Protein AF-A0A830CDR6-F1 (afdb_monomer_lite)

Sequence (240 aa):
MGVLRVSLGCFIFFFLMFLSTCNTRKLDEARNAWHSGWWAMKFVLLLISLVIPFFIPSDYIQLYGELARVGAGIFLIFQLISVIEFITWWNNYWMSDDRKKSSYSIGLFMLTVFYISSVCGIVVMYVFYASKTSCSLNIFFISCTGVLLIEMMVISLHSKVNRGLLSSGIMASYIVFLCWTSMRSEPGSEKCSPQTQETGHIGWAAIVGFVVALCAIVIATFSTGIDSQLLIYTAFSIVV

Radius of gyration: 22.47 Å; chains: 1; bounding box: 53×62×63 Å

Foldseek 3Di:
DLVLLQVQLVVVLVVVLCVLLPPDDPPPPVSVCVNPPPVVVSVVSSVVSSVVSVPDDPVVSVVSVVVVVVVVVVVVVLLLVLLLLLLLVVLCVQCPDPPPPPSVVVLVVLLVVLLVLLVVLLVVQCVAQVPDPVNVVSVVLSVVLVVVLVVLVCVQVVDPPVRCRSSSSVSNNVSSLVSVLVRVVPDLVDPRHRNDPDDDVVVVSVVVVVVVVVVSVVSSVVSVVVVVVVVVVVVVVVVD

Organism: NCBI:txid374723

pLDDT: mean 80.31, std 14.76, range [35.06, 96.81]

InterPro domains:
  IPR005016 Serine incorporator/TMS membrane protein [PF03348] (2-230)
  IPR005016 Serine incorporator/TMS membrane protein [PTHR10383] (1-230)

Secondary structure (DSSP, 8-state):
-HHHHHHHHHHHHHHHHHHHHTT--TT-HHHHHHHHT-HHHHHHHHHHHHHGGGSS-HHHHHHHHHHHHHHHHHHHHHHHHHHHHHHHHHHHHHT-GGGHHHHHHHHHHHHHHHHHHHHHHHHHHHHHHSSSTT-HHHHHHHHHHHHHHHHHHHHHHT-S-TT-HHHHHHHHHHHHHHHHHHHHTS-TTSTTSPP---SSHHHHHHHHHHHHHHHHHHHHHHHHHHHHHHHHHHHHHTT-

Structure (mmCIF, N/CA/C/O backbone):
data_AF-A0A830CDR6-F1
#
_entry.id   AF-A0A830CDR6-F1
#
loop_
_atom_site.group_PDB
_atom_site.id
_atom_site.type_symbol
_atom_site.label_atom_id
_atom_site.label_alt_id
_atom_site.label_comp_id
_atom_site.label_asym_id
_atom_site.label_entity_id
_atom_site.label_seq_id
_atom_site.pdbx_PDB_ins_code
_atom_site.Cartn_x
_atom_site.Cartn_y
_atom_site.Cartn_z
_atom_site.occupancy
_atom_site.B_iso_or_equiv
_atom_site.auth_seq_id
_atom_site.auth_comp_id
_atom_site.auth_asym_id
_atom_site.auth_atom_id
_atom_site.pdbx_PDB_model_num
ATOM 1 N N . MET A 1 1 ? 2.224 12.289 -16.251 1.00 78.75 1 MET A N 1
ATOM 2 C CA . MET A 1 1 ? 2.741 11.269 -17.197 1.00 78.75 1 MET A CA 1
ATOM 3 C C . MET A 1 1 ? 4.163 10.789 -16.894 1.00 78.75 1 MET A C 1
ATOM 5 O O . MET A 1 1 ? 4.380 9.589 -16.968 1.00 78.75 1 MET A O 1
ATOM 9 N N . GLY A 1 2 ? 5.121 11.654 -16.526 1.00 88.50 2 GLY A N 1
ATOM 10 C CA . GLY A 1 2 ? 6.498 11.215 -16.215 1.00 88.50 2 GLY A CA 1
ATOM 11 C C . GLY A 1 2 ? 6.590 10.155 -15.104 1.00 88.50 2 GLY A C 1
ATOM 12 O O . GLY A 1 2 ? 7.243 9.135 -15.288 1.00 88.50 2 GLY A O 1
ATOM 13 N N . VAL A 1 3 ? 5.846 10.334 -14.005 1.00 91.38 3 VAL A N 1
ATOM 14 C CA . VAL A 1 3 ? 5.807 9.380 -12.877 1.00 91.38 3 VAL A CA 1
ATOM 15 C C . VAL A 1 3 ? 5.336 7.983 -13.305 1.00 91.38 3 VAL A C 1
ATOM 17 O O . VAL A 1 3 ? 5.918 6.991 -12.884 1.00 91.38 3 VAL A O 1
ATOM 20 N N . LEU A 1 4 ? 4.335 7.893 -14.191 1.00 92.69 4 LEU A N 1
ATOM 21 C CA . LEU A 1 4 ? 3.840 6.610 -14.709 1.00 92.69 4 LEU A CA 1
ATOM 22 C C . LEU A 1 4 ? 4.890 5.895 -15.565 1.00 92.69 4 LEU A C 1
ATOM 24 O O . LEU A 1 4 ? 5.028 4.682 -15.459 1.00 92.69 4 LEU A O 1
ATOM 28 N N . ARG A 1 5 ? 5.665 6.635 -16.370 1.00 94.69 5 ARG A N 1
ATOM 29 C CA . ARG A 1 5 ? 6.758 6.063 -17.175 1.00 94.69 5 ARG A CA 1
ATOM 30 C C . ARG A 1 5 ? 7.870 5.506 -16.286 1.00 94.69 5 ARG A C 1
ATOM 32 O O . ARG A 1 5 ? 8.292 4.374 -16.486 1.00 94.69 5 ARG A O 1
ATOM 39 N N . VAL A 1 6 ? 8.287 6.261 -15.269 1.00 95.94 6 VAL A N 1
ATOM 40 C CA . VAL A 1 6 ? 9.286 5.798 -14.287 1.00 95.94 6 VAL A CA 1
ATOM 41 C C . VAL A 1 6 ? 8.770 4.572 -13.524 1.00 95.94 6 VAL A C 1
ATOM 43 O O . VAL A 1 6 ? 9.484 3.581 -13.401 1.00 95.94 6 VAL A O 1
ATOM 46 N N . SER A 1 7 ? 7.508 4.599 -13.081 1.00 94.94 7 SER A N 1
ATOM 47 C CA . SER A 1 7 ? 6.855 3.465 -12.415 1.00 94.94 7 SER A CA 1
ATOM 48 C C . SER A 1 7 ? 6.812 2.214 -13.300 1.00 94.94 7 SER A C 1
ATOM 50 O O . SER A 1 7 ? 7.160 1.137 -12.822 1.00 94.94 7 SER A O 1
ATOM 52 N N . LEU A 1 8 ? 6.463 2.352 -14.585 1.00 95.50 8 LEU A N 1
ATOM 53 C CA . LEU A 1 8 ? 6.483 1.248 -15.547 1.00 95.50 8 LEU A CA 1
ATOM 54 C C . LEU A 1 8 ? 7.893 0.663 -15.697 1.00 95.50 8 LEU A C 1
ATOM 56 O O . LEU A 1 8 ? 8.049 -0.552 -15.762 1.00 95.50 8 LEU A O 1
ATOM 60 N N . GLY A 1 9 ? 8.926 1.506 -15.702 1.00 96.19 9 GLY A N 1
ATOM 61 C CA . GLY A 1 9 ? 10.312 1.047 -15.766 1.00 96.19 9 GLY A CA 1
ATOM 62 C C . GLY A 1 9 ? 10.727 0.235 -14.541 1.00 96.19 9 GLY A C 1
ATOM 63 O O . GLY A 1 9 ? 11.326 -0.832 -14.679 1.00 96.19 9 GLY A O 1
ATOM 64 N N . CYS A 1 10 ? 10.331 0.681 -13.344 1.00 95.19 10 CYS A N 1
ATOM 65 C CA . CYS A 1 10 ? 10.502 -0.101 -12.119 1.00 95.19 10 CYS A CA 1
ATOM 66 C C . CYS A 1 10 ? 9.742 -1.434 -12.190 1.00 95.19 10 CYS A C 1
ATOM 68 O O . CYS A 1 10 ? 10.298 -2.470 -11.834 1.00 95.19 10 CYS A O 1
ATOM 70 N N . PHE A 1 11 ? 8.495 -1.427 -12.674 1.00 94.69 11 PHE A N 1
ATOM 71 C CA . PHE A 1 11 ? 7.699 -2.643 -12.841 1.00 94.69 11 PHE A CA 1
ATOM 72 C C . PHE A 1 11 ? 8.380 -3.645 -13.781 1.00 94.69 11 PHE A C 1
ATOM 74 O O . PHE A 1 11 ? 8.520 -4.809 -13.416 1.00 94.69 11 PHE A O 1
ATOM 81 N N . ILE A 1 12 ? 8.875 -3.196 -14.941 1.00 95.38 12 ILE A N 1
ATOM 82 C CA . ILE A 1 12 ? 9.624 -4.037 -15.891 1.00 95.38 12 ILE A CA 1
ATOM 83 C C . ILE A 1 12 ? 10.850 -4.653 -15.209 1.00 95.38 12 ILE A C 1
ATOM 85 O O . ILE A 1 12 ? 11.054 -5.862 -15.298 1.00 95.38 12 ILE A O 1
ATOM 89 N N . PHE A 1 13 ? 11.636 -3.850 -14.487 1.00 96.19 13 PHE A N 1
ATOM 90 C CA . PHE A 1 13 ? 12.810 -4.338 -13.764 1.00 96.19 13 PHE A CA 1
ATOM 91 C C . PHE A 1 13 ? 12.452 -5.434 -12.747 1.00 96.19 13 PHE A C 1
ATOM 93 O O . PHE A 1 13 ? 13.037 -6.520 -12.776 1.00 96.19 13 PHE A O 1
ATOM 100 N N . PHE A 1 14 ? 11.476 -5.181 -11.869 1.00 93.00 14 PHE A N 1
ATOM 101 C CA . PHE A 1 14 ? 11.066 -6.155 -10.855 1.00 93.00 14 PHE A CA 1
ATOM 102 C C . PHE A 1 14 ? 10.425 -7.400 -11.470 1.00 93.00 14 PHE A C 1
ATOM 104 O O . PHE A 1 14 ? 10.651 -8.503 -10.976 1.00 93.00 14 PHE A O 1
ATOM 111 N N . PHE A 1 15 ? 9.688 -7.255 -12.570 1.00 93.00 15 PHE A N 1
ATOM 112 C CA . PHE A 1 15 ? 9.105 -8.378 -13.294 1.00 93.00 15 PHE A CA 1
ATOM 113 C C . PHE A 1 15 ? 10.178 -9.264 -13.942 1.00 93.00 15 PHE A C 1
ATOM 115 O O . PHE A 1 15 ? 10.122 -10.486 -13.819 1.00 93.00 15 PHE A O 1
ATOM 122 N N . LEU A 1 16 ? 11.207 -8.674 -14.560 1.00 93.06 16 LEU A N 1
ATOM 123 C CA . LEU A 1 16 ? 12.353 -9.421 -15.091 1.00 93.06 16 LEU A CA 1
ATOM 124 C C . LEU A 1 16 ? 13.132 -10.129 -13.975 1.00 93.06 16 LEU A C 1
ATOM 126 O O . LEU A 1 16 ? 13.486 -11.302 -14.113 1.00 93.06 16 LEU A O 1
ATOM 130 N N . MET A 1 17 ? 13.349 -9.451 -12.844 1.00 90.94 17 MET A N 1
ATOM 131 C CA . MET A 1 17 ? 13.958 -10.058 -11.657 1.00 90.94 17 MET A CA 1
ATOM 132 C C . MET A 1 17 ? 13.129 -11.236 -11.134 1.00 90.94 17 MET A C 1
ATOM 134 O O . MET A 1 17 ? 13.687 -12.307 -10.875 1.00 90.94 17 MET A O 1
ATOM 138 N N . PHE A 1 18 ? 11.807 -11.082 -11.058 1.00 89.31 18 PHE A N 1
ATOM 139 C CA . PHE A 1 18 ? 10.886 -12.148 -10.683 1.00 89.31 18 PHE A CA 1
ATOM 140 C C . PHE A 1 18 ? 10.986 -13.338 -11.642 1.00 89.31 18 PHE A C 1
ATOM 142 O O . PHE A 1 18 ? 11.255 -14.444 -11.184 1.00 89.31 18 PHE A O 1
ATOM 149 N N . LEU A 1 19 ? 10.881 -13.132 -12.960 1.00 89.38 19 LEU A N 1
ATOM 150 C CA . LEU A 1 19 ? 10.990 -14.210 -13.954 1.00 89.38 19 LEU A CA 1
ATOM 151 C C . LEU A 1 19 ? 12.346 -14.928 -13.908 1.00 89.38 19 LEU A C 1
ATOM 153 O O . LEU A 1 19 ? 12.398 -16.156 -13.969 1.00 89.38 19 LEU A O 1
ATOM 157 N N . SER A 1 20 ? 13.443 -14.183 -13.748 1.00 85.38 20 SER A N 1
ATOM 158 C CA . SER A 1 20 ? 14.790 -14.769 -13.659 1.00 85.38 20 SER A CA 1
ATOM 159 C C . SER A 1 20 ? 14.963 -15.684 -12.438 1.00 85.38 20 SER A C 1
ATOM 161 O O . SER A 1 20 ? 15.683 -16.685 -12.513 1.00 85.38 20 SER A O 1
ATOM 163 N N . THR A 1 21 ? 14.233 -15.388 -11.358 1.00 81.44 21 THR A N 1
ATOM 164 C CA . THR A 1 21 ? 14.257 -16.113 -10.076 1.00 81.44 21 THR A CA 1
ATOM 165 C C . THR A 1 21 ? 13.068 -17.076 -9.930 1.00 81.44 21 THR A C 1
ATOM 167 O O . THR A 1 21 ? 12.993 -17.850 -8.982 1.00 81.44 21 THR A O 1
ATOM 170 N N . CYS A 1 22 ? 12.119 -17.097 -10.869 1.00 78.38 22 CYS A N 1
ATOM 171 C CA . CYS A 1 22 ? 10.998 -18.029 -10.812 1.00 78.38 22 CYS A CA 1
ATOM 172 C C . CYS A 1 22 ? 11.493 -19.474 -10.924 1.00 78.38 22 CYS A C 1
ATOM 174 O O . CYS A 1 22 ? 12.309 -19.807 -11.791 1.00 78.38 22 CYS A O 1
ATOM 176 N N . ASN A 1 23 ? 10.939 -20.345 -10.077 1.00 69.06 23 ASN A N 1
ATOM 177 C CA . ASN A 1 23 ? 11.247 -21.775 -10.035 1.00 69.06 23 ASN A CA 1
ATOM 178 C C . ASN A 1 23 ? 12.693 -22.109 -9.599 1.00 69.06 23 ASN A C 1
ATOM 180 O O . ASN A 1 23 ? 13.232 -23.154 -9.963 1.00 69.06 23 ASN A O 1
ATOM 184 N N . THR A 1 24 ? 13.350 -21.236 -8.827 1.00 63.16 24 THR A N 1
ATOM 185 C CA . THR A 1 24 ? 14.622 -21.584 -8.175 1.00 63.16 24 THR A CA 1
ATOM 186 C C . THR A 1 24 ? 14.418 -22.529 -7.001 1.00 63.16 24 THR A C 1
ATOM 188 O O . THR A 1 24 ? 13.616 -22.274 -6.104 1.00 63.16 24 THR A O 1
ATOM 191 N N . ARG A 1 25 ? 15.225 -23.590 -6.960 1.00 61.09 25 ARG A N 1
ATOM 192 C CA . ARG A 1 25 ? 15.420 -24.428 -5.769 1.00 61.09 25 ARG A CA 1
ATOM 193 C C . ARG A 1 25 ? 16.611 -23.878 -4.979 1.00 61.09 25 ARG A C 1
ATOM 195 O O . ARG A 1 25 ? 17.522 -23.317 -5.576 1.00 61.09 25 ARG A O 1
ATOM 202 N N . LYS A 1 26 ? 16.659 -24.104 -3.658 1.00 56.56 26 LYS A N 1
ATOM 203 C CA . LYS A 1 26 ? 17.775 -23.679 -2.773 1.00 56.56 26 LYS A CA 1
ATOM 204 C C . LYS A 1 26 ? 19.182 -24.137 -3.227 1.00 56.56 26 LYS A C 1
ATOM 206 O O . LYS A 1 26 ? 20.159 -23.633 -2.696 1.00 56.56 26 LYS A O 1
ATOM 211 N N . LEU A 1 27 ? 19.279 -25.071 -4.178 1.00 58.12 27 LEU A N 1
ATOM 212 C CA . LEU A 1 27 ? 20.524 -25.650 -4.702 1.00 58.12 27 LEU A CA 1
ATOM 213 C C . LEU A 1 27 ? 20.966 -25.071 -6.063 1.00 58.12 27 LEU A C 1
ATOM 215 O O . LEU A 1 27 ? 21.960 -25.525 -6.616 1.00 58.12 27 LEU A O 1
ATOM 219 N N . ASP A 1 28 ? 20.233 -24.113 -6.638 1.00 69.25 28 ASP A N 1
ATOM 220 C CA . ASP A 1 28 ? 20.598 -23.504 -7.925 1.00 69.25 28 ASP A CA 1
ATOM 221 C C . ASP A 1 28 ? 21.620 -22.372 -7.713 1.00 69.25 28 ASP A C 1
ATOM 223 O O . ASP A 1 28 ? 21.265 -21.208 -7.499 1.00 69.25 28 ASP A O 1
ATOM 227 N N . GLU A 1 29 ? 22.906 -22.734 -7.716 1.00 72.31 29 GLU A N 1
ATOM 228 C CA . GLU A 1 29 ? 24.019 -21.819 -7.426 1.00 72.31 29 GLU A CA 1
ATOM 229 C C . GLU A 1 29 ? 24.072 -20.621 -8.385 1.00 72.31 29 GLU A C 1
ATOM 231 O O . GLU A 1 29 ? 24.334 -19.498 -7.952 1.00 72.31 29 GLU A O 1
ATOM 236 N N . ALA A 1 30 ? 23.758 -20.822 -9.670 1.00 76.19 30 ALA A N 1
ATOM 237 C CA . ALA A 1 30 ? 23.827 -19.770 -10.683 1.00 76.19 30 ALA A CA 1
ATOM 238 C C . ALA A 1 30 ? 22.739 -18.705 -10.481 1.00 76.19 30 ALA A C 1
ATOM 240 O O . ALA A 1 30 ? 23.017 -17.501 -10.511 1.00 76.19 30 ALA A O 1
ATOM 241 N N . ARG A 1 31 ? 21.494 -19.124 -10.231 1.00 78.31 31 ARG A N 1
ATOM 242 C CA . ARG A 1 31 ? 20.376 -18.187 -10.028 1.00 78.31 31 ARG A CA 1
ATOM 243 C C . ARG A 1 31 ? 20.423 -17.534 -8.648 1.00 78.31 31 ARG A C 1
ATOM 245 O O . ARG A 1 31 ? 20.063 -16.363 -8.525 1.00 78.31 31 ARG A O 1
ATOM 252 N N . ASN A 1 32 ? 20.948 -18.224 -7.634 1.00 79.88 32 ASN A N 1
ATOM 253 C CA . ASN A 1 32 ? 21.241 -17.615 -6.335 1.00 79.88 32 ASN A CA 1
ATOM 254 C C . ASN A 1 32 ? 22.363 -16.562 -6.439 1.00 79.88 32 ASN A C 1
ATOM 256 O O . ASN A 1 32 ? 22.230 -15.461 -5.899 1.00 79.88 32 ASN A O 1
ATOM 260 N N . ALA A 1 33 ? 23.429 -16.841 -7.201 1.00 82.12 33 ALA A N 1
ATOM 261 C CA . ALA A 1 33 ? 24.492 -15.872 -7.480 1.00 82.12 33 ALA A CA 1
ATOM 262 C C . ALA A 1 33 ? 23.971 -14.643 -8.248 1.00 82.12 33 ALA A C 1
ATOM 264 O O . ALA A 1 33 ? 24.334 -13.509 -7.918 1.00 82.12 33 ALA A O 1
ATOM 265 N N . TRP A 1 34 ? 23.060 -14.839 -9.208 1.00 85.56 34 TRP A N 1
ATOM 266 C CA . TRP A 1 34 ? 22.340 -13.745 -9.864 1.00 85.56 34 TRP A CA 1
ATOM 267 C C . TRP A 1 34 ? 21.502 -12.937 -8.862 1.00 85.56 34 TRP A C 1
ATOM 269 O O . TRP A 1 34 ? 21.670 -11.720 -8.759 1.00 85.56 34 TRP A O 1
ATOM 279 N N . HIS A 1 35 ? 20.646 -13.587 -8.064 1.00 85.06 35 HIS A N 1
ATOM 280 C CA . HIS A 1 35 ? 19.742 -12.916 -7.124 1.00 85.06 35 HIS A CA 1
ATOM 281 C C . HIS A 1 35 ? 20.475 -12.178 -5.990 1.00 85.06 35 HIS A C 1
ATOM 283 O O . HIS A 1 35 ? 20.061 -11.080 -5.619 1.00 85.06 35 HIS A O 1
ATOM 289 N N . SER A 1 36 ? 21.589 -12.704 -5.480 1.00 83.88 36 SER A N 1
ATOM 290 C CA . SER A 1 36 ? 22.315 -12.111 -4.345 1.00 83.88 36 SER A CA 1
ATOM 291 C C . SER A 1 36 ? 23.502 -11.227 -4.758 1.00 83.88 36 SER A C 1
ATOM 293 O O . SER A 1 36 ? 23.714 -10.167 -4.172 1.00 83.88 36 SER A O 1
ATOM 295 N N . GLY A 1 37 ? 24.259 -11.617 -5.789 1.00 83.31 37 GLY A N 1
ATOM 296 C CA . GLY A 1 37 ? 25.608 -11.085 -6.017 1.00 83.31 37 GLY A CA 1
ATOM 297 C C . GLY A 1 37 ? 25.756 -10.053 -7.137 1.00 83.31 37 GLY A C 1
ATOM 298 O O . GLY A 1 37 ? 26.468 -9.069 -6.963 1.00 83.31 37 GLY A O 1
ATOM 299 N N . TRP A 1 38 ? 25.121 -10.246 -8.298 1.00 88.25 38 TRP A N 1
ATOM 300 C CA . TRP A 1 38 ? 25.441 -9.482 -9.523 1.00 88.25 38 TRP A CA 1
ATOM 301 C C . TRP A 1 38 ? 24.832 -8.061 -9.564 1.00 88.25 38 TRP A C 1
ATOM 303 O O . TRP A 1 38 ? 24.054 -7.712 -10.453 1.00 88.25 38 TRP A O 1
ATOM 313 N N . TRP A 1 39 ? 25.192 -7.210 -8.601 1.00 90.75 39 TRP A N 1
ATOM 314 C CA . TRP A 1 39 ? 24.637 -5.861 -8.419 1.00 90.75 39 TRP A CA 1
ATOM 315 C C . TRP A 1 39 ? 24.909 -4.901 -9.581 1.00 90.75 39 TRP A C 1
ATOM 317 O O . TRP A 1 39 ? 24.001 -4.178 -9.985 1.00 90.75 39 TRP A O 1
ATOM 327 N N . ALA A 1 40 ? 26.113 -4.919 -10.164 1.00 92.75 40 ALA A N 1
ATOM 328 C CA . ALA A 1 40 ? 26.452 -4.043 -11.290 1.00 92.75 40 ALA A CA 1
ATOM 329 C C . ALA A 1 40 ? 25.548 -4.304 -12.511 1.00 92.75 40 ALA A C 1
ATOM 331 O O . ALA A 1 40 ? 24.986 -3.372 -13.083 1.00 92.75 40 ALA A O 1
ATOM 332 N N . MET A 1 41 ? 25.329 -5.579 -12.852 1.00 90.81 41 MET A N 1
ATOM 333 C CA . MET A 1 41 ? 24.443 -5.971 -13.955 1.00 90.81 41 MET A CA 1
ATOM 334 C C . MET A 1 41 ? 22.986 -5.588 -13.676 1.00 90.81 41 MET A C 1
ATOM 336 O O . MET A 1 41 ? 22.293 -5.122 -14.578 1.00 90.81 41 MET A O 1
ATOM 340 N N . LYS A 1 42 ? 22.524 -5.706 -12.424 1.00 92.75 42 LYS A N 1
ATOM 341 C CA . LYS A 1 42 ? 21.182 -5.248 -12.028 1.00 92.75 42 LYS A CA 1
ATOM 342 C C . LYS A 1 42 ? 21.021 -3.740 -12.140 1.00 92.75 42 LYS A C 1
ATOM 344 O O . LYS A 1 42 ? 19.962 -3.289 -12.557 1.00 92.75 42 LYS A O 1
ATOM 349 N N . PHE A 1 43 ? 22.046 -2.963 -11.794 1.00 94.06 43 PHE A N 1
ATOM 350 C CA . PHE A 1 43 ? 21.996 -1.509 -11.927 1.00 94.06 43 PHE A CA 1
ATOM 351 C C . PHE A 1 43 ? 21.888 -1.085 -13.397 1.00 94.06 43 PHE A C 1
ATOM 353 O O . PHE A 1 43 ? 21.059 -0.245 -13.739 1.00 94.06 43 PHE A O 1
ATOM 360 N N . VAL A 1 44 ? 22.656 -1.728 -14.282 1.00 95.62 44 VAL A N 1
ATOM 361 C CA . VAL A 1 44 ? 22.536 -1.525 -15.735 1.00 95.62 44 VAL A CA 1
ATOM 362 C C . VAL A 1 44 ? 21.140 -1.923 -16.227 1.00 95.62 44 VAL A C 1
ATOM 364 O O . VAL A 1 44 ? 20.497 -1.144 -16.929 1.00 95.62 44 VAL A O 1
ATOM 367 N N . LEU A 1 45 ? 20.631 -3.088 -15.810 1.00 94.75 45 LEU A N 1
ATOM 368 C CA . LEU A 1 45 ? 19.280 -3.547 -16.151 1.00 94.75 45 LEU A CA 1
ATOM 369 C C . LEU A 1 45 ? 18.198 -2.566 -15.674 1.00 94.75 45 LEU A C 1
ATOM 371 O O . LEU A 1 45 ? 17.243 -2.306 -16.407 1.00 94.75 45 LEU A O 1
ATOM 375 N N . LEU A 1 46 ? 18.351 -2.002 -14.474 1.00 95.62 46 LEU A N 1
ATOM 376 C CA . LEU A 1 46 ? 17.452 -0.994 -13.921 1.00 95.62 46 LEU A CA 1
ATOM 377 C C . LEU A 1 46 ? 17.466 0.281 -14.768 1.00 95.62 46 LEU A C 1
ATOM 379 O O . LEU A 1 46 ? 16.400 0.747 -15.161 1.00 95.62 46 LEU A O 1
ATOM 383 N N . LEU A 1 47 ? 18.644 0.823 -15.097 1.00 96.81 47 LEU A N 1
ATOM 384 C CA . LEU A 1 47 ? 18.744 2.025 -15.933 1.00 96.81 47 LEU A CA 1
ATOM 385 C C . LEU A 1 47 ? 18.107 1.820 -17.310 1.00 96.81 47 LEU A C 1
ATOM 387 O O . LEU A 1 47 ? 17.332 2.664 -17.756 1.00 96.81 47 LEU A O 1
ATOM 391 N N . ILE A 1 48 ? 18.375 0.681 -17.954 1.00 96.31 48 ILE A N 1
ATOM 392 C CA . ILE A 1 48 ? 17.751 0.329 -19.236 1.00 96.31 48 ILE A CA 1
ATOM 393 C C . ILE A 1 48 ? 16.226 0.266 -19.082 1.00 96.31 48 ILE A C 1
ATOM 395 O O . ILE A 1 48 ? 15.497 0.879 -19.864 1.00 96.31 48 ILE A O 1
ATOM 399 N N . SER A 1 49 ? 15.739 -0.411 -18.039 1.00 96.06 49 SER A N 1
ATOM 400 C CA . SER A 1 49 ? 14.303 -0.544 -17.768 1.00 96.06 49 SER A CA 1
ATOM 401 C C . SER A 1 49 ? 13.632 0.801 -17.484 1.00 96.06 49 SER A C 1
ATOM 403 O O . SER A 1 49 ? 12.482 0.982 -17.860 1.00 96.06 49 SER A O 1
ATOM 405 N N . LEU A 1 50 ? 14.331 1.769 -16.880 1.00 96.19 50 LEU A N 1
ATOM 406 C CA . LEU A 1 50 ? 13.819 3.127 -16.656 1.00 96.19 50 LEU A CA 1
ATOM 407 C C . LEU A 1 50 ? 13.749 3.967 -17.937 1.00 96.19 50 LEU A C 1
ATOM 409 O O . LEU A 1 50 ? 12.877 4.828 -18.054 1.00 96.19 50 LEU A O 1
ATOM 413 N N . VAL A 1 51 ? 14.642 3.721 -18.895 1.00 96.44 51 VAL A N 1
ATOM 414 C CA . VAL A 1 51 ? 14.718 4.467 -20.159 1.00 96.44 51 VAL A CA 1
ATOM 415 C C . VAL A 1 51 ? 13.683 3.970 -21.179 1.00 96.44 51 VAL A C 1
ATOM 417 O O . VAL A 1 51 ? 13.054 4.785 -21.854 1.00 96.44 51 VAL A O 1
ATOM 420 N N . ILE A 1 52 ? 13.440 2.656 -21.261 1.00 94.94 52 ILE A N 1
ATOM 421 C CA . ILE A 1 52 ? 12.502 2.039 -22.223 1.00 94.94 52 ILE A CA 1
ATOM 422 C C . ILE A 1 52 ? 11.101 2.702 -22.231 1.00 94.94 52 ILE A C 1
ATOM 424 O O . ILE A 1 52 ? 10.624 3.061 -23.313 1.00 94.94 52 ILE A O 1
ATOM 428 N N . PRO A 1 53 ? 10.440 2.948 -21.080 1.00 94.88 53 PRO A N 1
ATOM 429 C CA . PRO A 1 53 ? 9.125 3.583 -21.018 1.00 94.88 53 PRO A CA 1
ATOM 430 C C . PRO A 1 53 ? 9.027 4.970 -21.650 1.00 94.88 53 PRO A C 1
ATOM 432 O O . PRO A 1 53 ? 7.913 5.421 -21.916 1.00 94.88 53 PRO A O 1
ATOM 435 N N . PHE A 1 54 ? 10.136 5.678 -21.885 1.00 94.00 54 PHE A N 1
ATOM 436 C CA . PHE A 1 54 ? 10.115 6.991 -22.542 1.00 94.00 54 PHE A CA 1
ATOM 437 C C . PHE A 1 54 ? 9.888 6.904 -24.054 1.00 94.00 54 PHE A C 1
ATOM 439 O O . PHE A 1 54 ? 9.355 7.849 -24.630 1.00 94.00 54 PHE A O 1
ATOM 446 N N . PHE A 1 55 ? 10.182 5.760 -24.673 1.00 93.81 55 PHE A N 1
ATOM 447 C CA . PHE A 1 55 ? 9.932 5.520 -26.098 1.00 93.81 55 PHE A CA 1
ATOM 448 C C . PHE A 1 55 ? 8.513 5.008 -26.391 1.00 93.81 55 PHE A C 1
ATOM 450 O O . PHE A 1 55 ? 8.097 4.958 -27.545 1.00 93.81 55 PHE A O 1
ATOM 457 N N . ILE A 1 56 ? 7.751 4.640 -25.356 1.00 93.00 56 ILE A N 1
ATOM 458 C CA . ILE A 1 56 ? 6.389 4.110 -25.494 1.00 93.00 56 ILE A CA 1
ATOM 459 C C . ILE A 1 56 ? 5.381 5.265 -25.712 1.00 93.00 56 ILE A C 1
ATOM 461 O O . ILE A 1 56 ? 5.453 6.277 -24.998 1.00 93.00 56 ILE A O 1
ATOM 465 N N . PRO A 1 57 ? 4.422 5.148 -26.656 1.00 93.94 57 PRO A N 1
ATOM 466 C CA . PRO A 1 57 ? 3.361 6.141 -26.855 1.00 93.94 57 PRO A CA 1
ATOM 467 C C . PRO A 1 57 ? 2.489 6.357 -25.608 1.00 93.94 57 PRO A C 1
ATOM 469 O O . PRO A 1 57 ? 2.338 5.463 -24.775 1.00 93.94 57 PRO A O 1
ATOM 472 N N . SER A 1 58 ? 1.892 7.545 -25.474 1.00 92.00 58 SER A N 1
ATOM 473 C CA . SER A 1 58 ? 1.098 7.934 -24.295 1.00 92.00 58 SER A CA 1
ATOM 474 C C . SER A 1 58 ? -0.084 7.011 -24.006 1.00 92.00 58 SER A C 1
ATOM 476 O O . SER A 1 58 ? -0.373 6.765 -22.8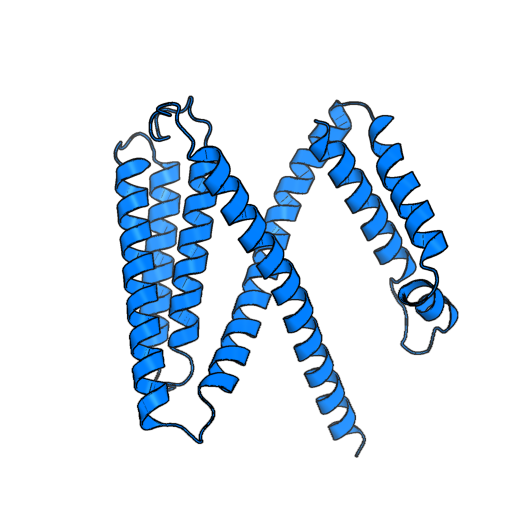36 1.00 92.00 58 SER A O 1
ATOM 478 N N . ASP A 1 59 ? -0.718 6.468 -25.042 1.00 92.44 59 ASP A N 1
ATOM 479 C CA . ASP A 1 59 ? -1.941 5.669 -24.909 1.00 92.44 59 ASP A CA 1
ATOM 480 C C . ASP A 1 59 ? -1.681 4.370 -24.128 1.00 92.44 59 ASP A C 1
ATOM 482 O O . ASP A 1 59 ? -2.427 4.011 -23.217 1.00 92.44 59 ASP A O 1
ATOM 486 N N . TYR A 1 60 ? -0.544 3.714 -24.387 1.00 92.94 60 TYR A N 1
ATOM 487 C CA . TYR A 1 60 ? -0.121 2.520 -23.647 1.00 92.94 60 TYR A CA 1
ATOM 488 C C . TYR A 1 60 ? 0.273 2.834 -22.198 1.00 92.94 60 TYR A C 1
ATOM 490 O O . TYR A 1 60 ? 0.046 2.020 -21.303 1.00 92.94 60 TYR A O 1
ATOM 498 N N . ILE A 1 61 ? 0.842 4.017 -21.939 1.00 94.25 61 ILE A N 1
ATOM 499 C CA . ILE A 1 61 ? 1.169 4.454 -20.573 1.00 94.25 61 ILE A CA 1
ATOM 500 C C . ILE A 1 61 ? -0.107 4.701 -19.761 1.00 94.25 61 ILE A C 1
ATOM 502 O O . ILE A 1 61 ? -0.136 4.418 -18.563 1.00 94.25 61 ILE A O 1
ATOM 506 N N . GLN A 1 62 ? -1.169 5.193 -20.399 1.00 93.00 62 GLN A N 1
ATOM 507 C CA . GLN A 1 62 ? -2.464 5.361 -19.748 1.00 93.00 62 GLN A CA 1
ATOM 508 C C . GLN A 1 62 ? -3.116 4.010 -19.437 1.00 93.00 62 GLN A C 1
ATOM 510 O O . GLN A 1 62 ? -3.581 3.817 -18.315 1.00 93.00 62 GLN A O 1
ATOM 515 N N . LEU A 1 63 ? -3.059 3.051 -20.369 1.00 94.19 63 LEU A N 1
ATOM 516 C CA . LEU A 1 63 ? -3.502 1.675 -20.116 1.00 94.19 63 LEU A CA 1
ATOM 517 C C . LEU A 1 63 ? -2.747 1.045 -18.933 1.00 94.19 63 LEU A C 1
ATOM 519 O O . LEU A 1 63 ? -3.364 0.447 -18.052 1.00 94.19 63 LEU A O 1
ATOM 523 N N . TYR A 1 64 ? -1.424 1.226 -18.869 1.00 94.38 64 TYR A N 1
ATOM 524 C CA . TYR A 1 64 ? -0.634 0.816 -17.706 1.00 94.38 64 TYR A CA 1
ATOM 525 C C . TYR A 1 64 ? -1.108 1.498 -16.418 1.00 94.38 64 TYR A C 1
ATOM 527 O O . TYR A 1 64 ? -1.187 0.839 -15.388 1.00 94.38 64 TYR A O 1
ATOM 535 N N . GLY A 1 65 ? -1.455 2.786 -16.457 1.00 92.94 65 GLY A N 1
ATOM 536 C CA . GLY A 1 65 ? -1.996 3.504 -15.299 1.00 92.94 65 GLY A CA 1
ATOM 537 C C . GLY A 1 65 ? -3.280 2.876 -14.743 1.00 92.94 65 GLY A C 1
ATOM 538 O O . GLY A 1 65 ? -3.429 2.763 -13.526 1.00 92.94 65 GLY A O 1
ATOM 539 N N . GLU A 1 66 ? -4.172 2.408 -15.616 1.00 93.25 66 GLU A N 1
ATOM 540 C CA . GLU A 1 66 ? -5.383 1.680 -15.212 1.00 93.25 66 GLU A CA 1
ATOM 541 C C . GLU A 1 66 ? -5.046 0.314 -14.590 1.00 93.25 66 GLU A C 1
ATOM 543 O O . GLU A 1 66 ? -5.556 -0.026 -13.521 1.00 93.25 66 GLU A O 1
ATOM 548 N N . LEU A 1 67 ? -4.117 -0.441 -15.189 1.00 93.56 67 LEU A N 1
ATOM 549 C CA . LEU A 1 67 ? -3.635 -1.710 -14.622 1.00 93.56 67 LEU A CA 1
ATOM 550 C C . LEU A 1 67 ? -2.933 -1.513 -13.270 1.00 93.56 67 LEU A C 1
ATOM 552 O O . LEU A 1 67 ? -3.152 -2.280 -12.331 1.00 93.56 67 LEU A O 1
ATOM 556 N N . ALA A 1 68 ? -2.128 -0.459 -13.141 1.00 93.31 68 ALA A N 1
ATOM 557 C CA . ALA A 1 68 ? -1.441 -0.100 -11.908 1.00 93.31 68 ALA A CA 1
ATOM 558 C C . ALA A 1 68 ? -2.433 0.245 -10.788 1.00 93.31 68 ALA A C 1
ATOM 560 O O . ALA A 1 68 ? -2.152 -0.046 -9.627 1.00 93.31 68 ALA A O 1
ATOM 561 N N . ARG A 1 69 ? -3.613 0.793 -11.115 1.00 90.75 69 ARG A N 1
ATOM 562 C CA . ARG A 1 69 ? -4.680 1.045 -10.132 1.00 90.75 69 ARG A CA 1
ATOM 563 C C . ARG A 1 69 ? -5.216 -0.258 -9.533 1.00 90.75 69 ARG A C 1
ATOM 565 O O . ARG A 1 69 ? -5.388 -0.340 -8.319 1.00 90.75 69 ARG A O 1
ATOM 572 N N . VAL A 1 70 ? -5.412 -1.291 -10.355 1.00 92.75 70 VAL A N 1
ATOM 573 C CA . VAL A 1 70 ? -5.802 -2.633 -9.880 1.00 92.75 70 VAL A CA 1
ATOM 574 C C . VAL A 1 70 ? -4.680 -3.256 -9.045 1.00 92.75 70 VAL A C 1
ATOM 576 O O . VAL A 1 70 ? -4.926 -3.759 -7.948 1.00 92.75 70 VAL A O 1
ATOM 579 N N . GLY A 1 71 ? -3.434 -3.161 -9.520 1.00 90.75 71 GLY A N 1
ATOM 580 C CA . GLY A 1 71 ? -2.257 -3.646 -8.795 1.00 90.75 71 GLY A CA 1
ATOM 581 C C . GLY A 1 71 ? -2.067 -2.979 -7.429 1.00 90.75 71 GLY A C 1
ATOM 582 O O . GLY A 1 71 ? -1.740 -3.660 -6.460 1.00 90.75 71 GLY A O 1
ATOM 583 N N . ALA A 1 72 ? -2.341 -1.677 -7.318 1.00 90.38 72 ALA A N 1
ATOM 584 C CA . ALA A 1 72 ? -2.304 -0.950 -6.051 1.00 90.38 72 ALA A CA 1
ATOM 585 C C . ALA A 1 72 ? -3.335 -1.491 -5.046 1.00 90.38 72 ALA A C 1
ATOM 587 O O . ALA A 1 72 ? -3.020 -1.621 -3.867 1.00 90.38 72 ALA A O 1
ATOM 588 N N . GLY A 1 73 ? -4.532 -1.872 -5.507 1.00 89.56 73 GLY A N 1
ATOM 589 C CA . GLY A 1 73 ? -5.532 -2.531 -4.661 1.00 89.56 73 GLY A CA 1
ATOM 590 C C . GLY A 1 73 ? -5.032 -3.862 -4.091 1.00 89.56 73 GLY A C 1
ATOM 591 O O . GLY A 1 73 ? -5.135 -4.099 -2.890 1.00 89.56 73 GLY A O 1
ATOM 592 N N . ILE A 1 74 ? -4.413 -4.699 -4.930 1.00 89.75 74 ILE A N 1
ATOM 593 C CA . ILE A 1 74 ? -3.808 -5.972 -4.498 1.00 89.75 74 ILE A CA 1
ATOM 594 C C . ILE A 1 74 ? -2.658 -5.721 -3.509 1.00 89.75 74 ILE A C 1
ATOM 596 O O . ILE A 1 74 ? -2.562 -6.392 -2.482 1.00 89.75 74 ILE A O 1
ATOM 600 N N . PHE A 1 75 ? -1.806 -4.731 -3.784 1.00 87.50 75 PHE A N 1
ATOM 601 C CA . PHE A 1 75 ? -0.712 -4.344 -2.893 1.00 87.50 75 PHE A CA 1
ATOM 602 C C . PHE A 1 75 ? -1.218 -3.906 -1.513 1.00 87.50 75 PHE A C 1
ATOM 604 O O . PHE A 1 75 ? -0.656 -4.333 -0.508 1.00 87.50 75 PHE A O 1
ATOM 611 N N . LEU A 1 76 ? -2.305 -3.128 -1.446 1.00 88.38 76 LEU A N 1
ATOM 612 C CA . LEU A 1 76 ? -2.914 -2.727 -0.174 1.00 88.38 76 LEU A CA 1
ATOM 613 C C . LEU A 1 76 ? -3.407 -3.928 0.646 1.00 88.38 76 LEU A C 1
ATOM 615 O O . LEU A 1 76 ? -3.288 -3.902 1.867 1.00 88.38 76 LEU A O 1
ATOM 619 N N . ILE A 1 77 ? -3.901 -4.995 0.006 1.00 88.31 77 ILE A N 1
ATOM 620 C CA . ILE A 1 77 ? -4.299 -6.231 0.703 1.00 88.31 77 ILE A CA 1
ATOM 621 C C . ILE A 1 77 ? -3.075 -6.932 1.309 1.00 88.31 77 ILE A C 1
ATOM 623 O O . ILE A 1 77 ? -3.096 -7.286 2.486 1.00 88.31 77 ILE A O 1
ATOM 627 N N . PHE A 1 78 ? -1.986 -7.096 0.551 1.00 86.62 78 PHE A N 1
ATOM 628 C CA . PHE A 1 78 ? -0.748 -7.680 1.089 1.00 86.62 78 PHE A CA 1
ATOM 629 C C . PHE A 1 78 ? -0.142 -6.825 2.204 1.00 86.62 78 PHE A C 1
ATOM 631 O O . PHE A 1 78 ? 0.297 -7.350 3.229 1.00 86.62 78 PHE A O 1
ATOM 638 N N . GLN A 1 79 ? -0.161 -5.504 2.029 1.00 87.19 79 GLN A N 1
ATOM 639 C CA . GLN A 1 79 ? 0.262 -4.551 3.046 1.00 87.19 79 GLN A CA 1
ATOM 640 C C . GLN A 1 79 ? -0.564 -4.710 4.329 1.00 87.19 79 GLN A C 1
ATOM 642 O O . GLN A 1 79 ? 0.003 -4.705 5.418 1.00 87.19 79 GLN A O 1
ATOM 647 N N . LEU A 1 80 ? -1.880 -4.898 4.211 1.00 86.00 80 LEU A N 1
ATOM 648 C CA . LEU A 1 80 ? -2.770 -5.125 5.345 1.00 86.00 80 LEU A CA 1
ATOM 649 C C . LEU A 1 80 ? -2.393 -6.391 6.129 1.00 86.00 80 LEU A C 1
ATOM 651 O O . LEU A 1 80 ? -2.263 -6.332 7.351 1.00 86.00 80 LEU A O 1
ATOM 655 N N . ILE A 1 81 ? -2.179 -7.512 5.429 1.00 86.75 81 ILE A N 1
ATOM 656 C CA . ILE A 1 81 ? -1.795 -8.800 6.035 1.00 86.75 81 ILE A CA 1
ATOM 657 C C . ILE A 1 81 ? -0.476 -8.653 6.798 1.00 86.75 81 ILE A C 1
ATOM 659 O O . ILE A 1 81 ? -0.401 -8.988 7.980 1.00 86.75 81 ILE A O 1
ATOM 663 N N . SER A 1 82 ? 0.534 -8.060 6.161 1.00 86.38 82 SER A N 1
ATOM 664 C CA . SER A 1 82 ? 1.831 -7.863 6.804 1.00 86.38 82 SER A CA 1
ATOM 665 C C . SER A 1 82 ? 1.763 -6.938 8.024 1.00 86.38 82 SER A C 1
ATOM 667 O O . SER A 1 82 ? 2.459 -7.170 9.014 1.00 86.38 82 SER A O 1
ATOM 669 N N . VAL A 1 83 ? 0.936 -5.889 7.980 1.00 85.25 83 VAL A N 1
ATOM 670 C CA . VAL A 1 83 ? 0.741 -4.997 9.130 1.00 85.25 83 VAL A CA 1
ATOM 671 C C . VAL A 1 83 ? 0.117 -5.761 10.303 1.00 85.25 83 VAL A C 1
ATOM 673 O O . VAL A 1 83 ? 0.567 -5.584 11.434 1.00 85.25 83 VAL A O 1
ATOM 676 N N . ILE A 1 84 ? -0.851 -6.652 10.061 1.00 83.88 84 ILE A N 1
ATOM 677 C CA . ILE A 1 84 ? -1.471 -7.482 11.111 1.00 83.88 84 ILE A CA 1
ATOM 678 C C . ILE A 1 84 ? -0.443 -8.410 11.772 1.00 83.88 84 ILE A C 1
ATOM 680 O O . ILE A 1 84 ? -0.370 -8.469 13.004 1.00 83.88 84 ILE A O 1
ATOM 684 N N . GLU A 1 85 ? 0.353 -9.121 10.974 1.00 84.19 85 GLU A N 1
ATOM 685 C CA . GLU A 1 85 ? 1.398 -10.026 11.471 1.00 84.19 85 GLU A CA 1
ATOM 686 C C . GLU A 1 85 ? 2.432 -9.277 12.309 1.00 84.19 85 GLU A C 1
ATOM 688 O O . GLU A 1 85 ? 2.729 -9.672 13.441 1.00 84.19 85 GLU A O 1
ATOM 693 N N . PHE A 1 86 ? 2.917 -8.143 11.801 1.00 83.75 86 PHE A N 1
ATOM 694 C CA . PHE A 1 86 ? 3.882 -7.313 12.507 1.00 83.75 86 PHE A CA 1
ATOM 695 C C . PHE A 1 86 ? 3.328 -6.768 13.824 1.00 83.75 86 PHE A C 1
ATOM 697 O O . PHE A 1 86 ? 4.009 -6.832 14.850 1.00 83.75 86 PHE A O 1
ATOM 704 N N . ILE A 1 87 ? 2.093 -6.258 13.832 1.00 82.25 87 ILE A N 1
ATOM 705 C CA . ILE A 1 87 ? 1.482 -5.747 15.062 1.00 82.25 87 ILE A CA 1
ATOM 706 C C . ILE A 1 87 ? 1.263 -6.885 16.065 1.00 82.25 87 ILE A C 1
ATOM 708 O O . ILE A 1 87 ? 1.502 -6.687 17.255 1.00 82.25 87 ILE A O 1
ATOM 712 N N . THR A 1 88 ? 0.865 -8.078 15.619 1.00 79.56 88 THR A N 1
ATOM 713 C CA . THR A 1 88 ? 0.680 -9.244 16.499 1.00 79.56 88 THR A CA 1
ATOM 714 C C . THR A 1 88 ? 2.007 -9.701 17.103 1.00 79.56 88 THR A C 1
ATOM 716 O O . THR A 1 88 ? 2.093 -9.943 18.311 1.00 79.56 88 THR A O 1
ATOM 719 N N . TRP A 1 89 ? 3.061 -9.771 16.289 1.00 82.19 89 TRP A N 1
ATOM 720 C CA . TRP A 1 89 ? 4.416 -10.061 16.751 1.00 82.19 89 TRP A CA 1
ATOM 721 C C . TRP A 1 89 ? 4.893 -9.015 17.763 1.00 82.19 89 TRP A C 1
ATOM 723 O O . TRP A 1 89 ? 5.362 -9.372 18.847 1.00 82.19 89 TRP A O 1
ATOM 733 N N . TRP A 1 90 ? 4.702 -7.727 17.462 1.00 79.75 90 TRP A N 1
ATOM 734 C CA . TRP A 1 90 ? 5.106 -6.646 18.356 1.00 79.75 90 TRP A CA 1
ATOM 735 C C . TRP A 1 90 ? 4.308 -6.688 19.666 1.00 79.75 90 TRP A C 1
ATOM 737 O O . TRP A 1 90 ? 4.869 -6.641 20.757 1.00 79.75 90 TRP A O 1
ATOM 747 N N . ASN A 1 91 ? 2.998 -6.893 19.589 1.00 79.19 91 ASN A N 1
ATOM 748 C CA . ASN A 1 91 ? 2.143 -7.072 20.754 1.00 79.19 91 ASN A CA 1
ATOM 749 C C . ASN A 1 91 ? 2.650 -8.205 21.666 1.00 79.19 91 ASN A C 1
ATOM 751 O O . ASN A 1 91 ? 2.784 -8.003 22.872 1.00 79.19 91 ASN A O 1
ATOM 755 N N . ASN A 1 92 ? 3.005 -9.360 21.099 1.00 77.06 92 ASN A N 1
ATOM 756 C CA . ASN A 1 92 ? 3.528 -10.497 21.863 1.00 77.06 92 ASN A CA 1
ATOM 757 C C . ASN A 1 92 ? 4.915 -10.225 22.465 1.00 77.06 92 ASN A C 1
ATOM 759 O O . ASN A 1 92 ? 5.189 -10.654 23.586 1.00 77.06 92 ASN A O 1
ATOM 763 N N . TYR A 1 93 ? 5.780 -9.500 21.752 1.00 76.38 93 TYR A N 1
ATOM 764 C CA . TYR A 1 93 ? 7.106 -9.135 22.248 1.00 76.38 93 TYR A CA 1
ATOM 765 C C . TYR A 1 93 ? 7.021 -8.091 23.381 1.00 76.38 93 TYR A C 1
ATOM 767 O O . TYR A 1 93 ? 7.639 -8.280 24.434 1.00 76.38 93 TYR A O 1
ATOM 775 N N . TRP A 1 94 ? 6.197 -7.042 23.240 1.00 69.38 94 TRP A N 1
ATOM 776 C CA . TRP A 1 94 ? 6.015 -6.014 24.281 1.00 69.38 94 TRP A CA 1
ATOM 777 C C . TRP A 1 94 ? 5.264 -6.539 25.514 1.00 69.38 94 TRP A C 1
ATOM 779 O O . TRP A 1 94 ? 5.575 -6.164 26.648 1.00 69.38 94 TRP A O 1
ATOM 789 N N . MET A 1 95 ? 4.273 -7.411 25.313 1.00 65.50 95 MET A N 1
ATOM 790 C CA . MET A 1 95 ? 3.465 -7.999 26.390 1.00 65.50 95 MET A CA 1
ATOM 791 C C . MET A 1 95 ? 3.983 -9.363 26.865 1.00 65.50 95 MET A C 1
ATOM 793 O O . MET A 1 95 ? 3.216 -10.155 27.414 1.00 65.50 95 MET A O 1
ATOM 797 N N . SER A 1 96 ? 5.275 -9.640 26.678 1.00 64.31 96 SER A N 1
ATOM 798 C CA . SER A 1 96 ? 5.921 -10.838 27.218 1.00 64.31 96 SER A CA 1
ATOM 799 C C . SER A 1 96 ? 5.854 -10.883 28.757 1.00 64.31 96 SER A C 1
ATOM 801 O O . SER A 1 96 ? 5.748 -9.860 29.442 1.00 64.31 96 SER A O 1
ATOM 803 N N . ASP A 1 97 ? 5.835 -12.107 29.292 1.00 59.66 97 ASP A N 1
ATOM 804 C CA . ASP A 1 97 ? 5.209 -12.488 30.570 1.00 59.66 97 ASP A CA 1
ATOM 805 C C . ASP A 1 97 ? 5.808 -11.826 31.835 1.00 59.66 97 ASP A C 1
ATOM 807 O O . ASP A 1 97 ? 5.163 -11.760 32.885 1.00 59.66 97 ASP A O 1
ATOM 811 N N . ASP A 1 98 ? 7.004 -11.247 31.724 1.00 57.56 98 ASP A N 1
ATOM 812 C CA . ASP A 1 98 ? 7.815 -10.784 32.855 1.00 57.56 98 ASP A CA 1
ATOM 813 C C . ASP A 1 98 ? 7.444 -9.385 33.398 1.00 57.56 98 ASP A C 1
ATOM 815 O O . ASP A 1 98 ? 7.941 -8.976 34.449 1.00 57.56 98 ASP A O 1
ATOM 819 N N . ARG A 1 99 ? 6.543 -8.622 32.745 1.00 56.34 99 ARG A N 1
ATOM 820 C CA . ARG A 1 99 ? 6.133 -7.252 33.178 1.00 56.34 99 ARG A CA 1
ATOM 821 C C . ARG A 1 99 ? 4.616 -7.029 33.283 1.00 56.34 99 ARG A C 1
ATOM 823 O O . ARG A 1 99 ? 4.096 -5.944 32.999 1.00 56.34 99 ARG A O 1
ATOM 830 N N . LYS A 1 100 ? 3.902 -8.059 33.738 1.00 57.53 100 LYS A N 1
ATOM 831 C CA . LYS A 1 100 ? 2.438 -8.234 33.648 1.00 57.53 100 LYS A CA 1
ATOM 832 C C . LYS A 1 100 ? 1.535 -7.082 34.127 1.00 57.53 100 LYS A C 1
ATOM 834 O O . LYS A 1 100 ? 0.497 -6.867 33.513 1.00 57.53 100 LYS A O 1
ATOM 839 N N . LYS A 1 101 ? 1.865 -6.331 35.190 1.00 61.66 101 LYS A N 1
ATOM 840 C CA . LYS A 1 101 ? 0.902 -5.362 35.774 1.00 61.66 101 LYS A CA 1
ATOM 841 C C . LYS A 1 101 ? 0.988 -3.943 35.190 1.00 61.66 101 LYS A C 1
ATOM 843 O O . LYS A 1 101 ? -0.043 -3.332 34.935 1.00 61.66 101 LYS A O 1
ATOM 848 N N . SER A 1 102 ? 2.200 -3.435 34.942 1.00 65.62 102 SER A N 1
ATOM 849 C CA . SER A 1 102 ? 2.405 -2.093 34.362 1.00 65.62 102 SER A CA 1
ATOM 850 C C . SER A 1 102 ? 2.247 -2.094 32.833 1.00 65.62 102 SER A C 1
ATOM 852 O O . SER A 1 102 ? 1.586 -1.218 32.280 1.00 65.62 102 SER A O 1
ATOM 854 N N . SER A 1 103 ? 2.748 -3.137 32.151 1.00 68.25 103 SER A N 1
ATOM 855 C CA . SER A 1 103 ? 2.666 -3.259 30.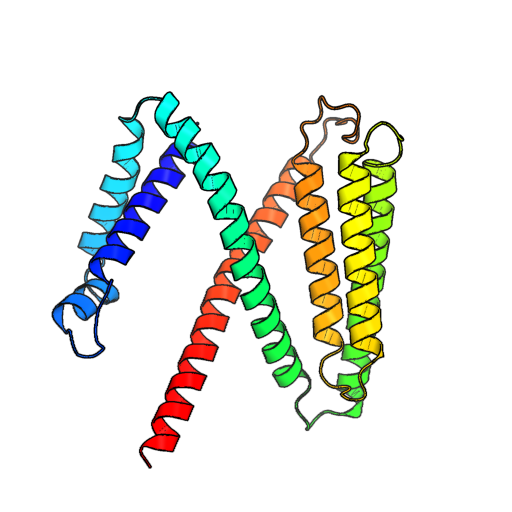683 1.00 68.25 103 SER A CA 1
ATOM 856 C C . SER A 1 103 ? 1.221 -3.405 30.184 1.00 68.25 103 SER A C 1
ATOM 858 O O . SER A 1 103 ? 0.839 -2.804 29.184 1.00 68.25 103 SER A O 1
ATOM 860 N N . TYR A 1 104 ? 0.376 -4.124 30.931 1.00 72.69 104 TYR A N 1
ATOM 861 C CA . TYR A 1 104 ? -1.042 -4.294 30.597 1.00 72.69 104 TYR A CA 1
ATOM 862 C C . TYR A 1 104 ? -1.831 -2.977 30.669 1.00 72.69 104 TYR A C 1
ATOM 864 O O . TYR A 1 104 ? -2.613 -2.672 29.771 1.00 72.69 104 TYR A O 1
ATOM 872 N N . SER A 1 105 ? -1.582 -2.165 31.703 1.00 73.56 105 SER A N 1
ATOM 873 C CA . SER A 1 105 ? -2.217 -0.847 31.853 1.00 73.56 105 SER A CA 1
ATOM 874 C C . SER A 1 105 ? -1.824 0.104 30.716 1.00 73.56 105 SER A C 1
ATOM 876 O O . SER A 1 105 ? -2.676 0.775 30.136 1.00 73.56 105 SER A O 1
ATOM 878 N N . ILE A 1 106 ? -0.542 0.100 30.327 1.00 78.06 106 ILE A N 1
ATOM 879 C CA . ILE A 1 106 ? -0.036 0.893 29.197 1.00 78.06 106 ILE A CA 1
ATOM 880 C C . ILE A 1 106 ? -0.664 0.426 27.877 1.00 78.06 106 ILE A C 1
ATOM 882 O O . ILE A 1 106 ? -1.115 1.257 27.090 1.00 78.06 106 ILE A O 1
ATOM 886 N N . GLY A 1 107 ? -0.753 -0.886 27.642 1.00 78.44 107 GLY A N 1
ATOM 887 C CA . GLY A 1 107 ? -1.379 -1.438 26.438 1.00 78.44 107 GLY A CA 1
ATOM 888 C C . GLY A 1 107 ? -2.855 -1.044 26.298 1.00 78.44 107 GLY A C 1
ATOM 889 O O . GLY A 1 107 ? -3.278 -0.614 25.226 1.00 78.44 107 GLY A O 1
ATOM 890 N N . LEU A 1 108 ? -3.624 -1.112 27.390 1.00 78.56 108 LEU A N 1
ATOM 891 C CA . LEU A 1 108 ? -5.023 -0.666 27.418 1.00 78.56 108 LEU A CA 1
ATOM 892 C C . LEU A 1 108 ? -5.171 0.846 27.210 1.00 78.56 108 LEU A C 1
ATOM 894 O O . LEU A 1 108 ? -6.097 1.288 26.524 1.00 78.56 108 LEU A O 1
ATOM 898 N N . PHE A 1 109 ? -4.265 1.645 27.773 1.00 82.62 109 PHE A N 1
ATOM 899 C CA . PHE A 1 109 ? -4.265 3.089 27.555 1.00 82.62 109 PHE A CA 1
ATOM 900 C C . PHE A 1 109 ? -4.022 3.426 26.078 1.00 82.62 109 PHE A C 1
ATOM 902 O O . PHE A 1 109 ? -4.822 4.138 25.472 1.00 82.62 109 PHE A O 1
ATOM 909 N N . MET A 1 110 ? -2.981 2.848 25.471 1.00 82.38 110 MET A N 1
ATOM 910 C CA . MET A 1 110 ? -2.657 3.064 24.055 1.00 82.38 110 MET A CA 1
ATOM 911 C C . MET A 1 110 ? -3.802 2.617 23.143 1.00 82.38 110 MET A C 1
ATOM 913 O O . MET A 1 110 ? -4.197 3.354 22.243 1.00 82.38 110 MET A O 1
ATOM 917 N N . LEU A 1 111 ? -4.398 1.456 23.420 1.00 84.88 111 LEU A N 1
ATOM 918 C CA . LEU A 1 111 ? -5.587 0.966 22.725 1.00 84.88 111 LEU A CA 1
ATOM 919 C C . LEU A 1 111 ? -6.731 1.984 22.734 1.00 84.88 111 LEU A C 1
ATOM 921 O O . LEU A 1 111 ? -7.317 2.274 21.692 1.00 84.88 111 LEU A O 1
ATOM 925 N N . THR A 1 112 ? -7.042 2.520 23.914 1.00 83.81 112 THR A N 1
ATOM 926 C CA . THR A 1 112 ? -8.134 3.482 24.092 1.00 83.81 112 THR A CA 1
ATOM 927 C C . THR A 1 112 ? -7.862 4.754 23.292 1.00 83.81 112 THR A C 1
ATOM 929 O O . THR A 1 112 ? -8.753 5.254 22.609 1.00 83.81 112 THR A O 1
ATOM 932 N N . VAL A 1 113 ? -6.615 5.235 23.296 1.00 88.88 113 VAL A N 1
ATOM 933 C CA . VAL A 1 113 ? -6.191 6.393 22.496 1.00 88.88 113 VAL A CA 1
ATOM 934 C C . VAL A 1 113 ? -6.360 6.134 20.995 1.00 88.88 113 VAL A C 1
ATOM 936 O O . VAL A 1 113 ? -6.929 6.980 20.303 1.00 88.88 113 VAL A O 1
ATOM 939 N N . PHE A 1 114 ? -5.940 4.971 20.486 1.00 89.75 114 PHE A N 1
ATOM 940 C CA . PHE A 1 114 ? -6.109 4.622 19.070 1.00 89.75 114 PHE A CA 1
ATOM 941 C C . PHE A 1 114 ? -7.585 4.519 18.666 1.00 89.75 114 PHE A C 1
ATOM 943 O O . PHE A 1 114 ? -7.975 5.039 17.620 1.00 89.75 114 PHE A O 1
ATOM 950 N N . TYR A 1 115 ? -8.440 3.927 19.503 1.00 88.00 115 TYR A N 1
ATOM 951 C CA . TYR A 1 115 ? -9.878 3.864 19.227 1.00 88.00 115 TYR A CA 1
ATOM 952 C C . TYR A 1 115 ? -10.538 5.248 19.238 1.00 88.00 115 TYR A C 1
ATOM 954 O O . TYR A 1 115 ? -11.267 5.575 18.302 1.00 88.00 115 TYR A O 1
ATOM 962 N N . ILE A 1 116 ? -10.238 6.093 20.232 1.00 90.56 116 ILE A N 1
ATOM 963 C CA . ILE A 1 116 ? -10.747 7.475 20.284 1.00 90.56 116 ILE A CA 1
ATOM 964 C C . ILE A 1 116 ? -10.280 8.262 19.054 1.00 90.56 116 ILE A C 1
ATOM 966 O O . ILE A 1 116 ? -11.080 8.958 18.428 1.00 90.56 116 ILE A O 1
ATOM 970 N N . SER A 1 117 ? -9.008 8.123 18.670 1.00 90.62 117 SER A N 1
ATOM 971 C CA . SER A 1 117 ? -8.459 8.755 17.468 1.00 90.62 117 SER A CA 1
ATOM 972 C C . SER A 1 117 ? -9.174 8.284 16.196 1.00 90.62 117 SER A C 1
ATOM 974 O O . SER A 1 117 ? -9.534 9.111 15.360 1.00 90.62 117 SER A O 1
ATOM 976 N N . SER A 1 118 ? -9.458 6.984 16.086 1.00 92.12 118 SER A N 1
ATOM 977 C CA . SER A 1 118 ? -10.161 6.388 14.940 1.00 92.12 118 SER A CA 1
ATOM 978 C C . SER A 1 118 ? -11.595 6.913 14.819 1.00 92.12 118 SER A C 1
ATOM 980 O O . SER A 1 118 ? -12.009 7.343 13.743 1.00 92.12 118 SER A O 1
ATOM 982 N N . VAL A 1 119 ? -12.336 6.958 15.933 1.00 91.81 119 VAL A N 1
ATOM 983 C CA . VAL A 1 119 ? -13.703 7.506 15.976 1.00 91.81 119 VAL A CA 1
ATOM 984 C C . VAL A 1 119 ? -13.704 8.998 15.643 1.00 91.81 119 VAL A C 1
ATOM 986 O O . VAL A 1 119 ? -14.507 9.442 14.824 1.00 91.81 119 VAL A O 1
ATOM 989 N N . CYS A 1 120 ? -12.775 9.770 16.215 1.00 93.00 120 CYS A N 1
ATOM 990 C CA . CYS A 1 120 ? -12.608 11.186 15.889 1.00 93.00 120 CYS A CA 1
ATOM 991 C C . CYS A 1 120 ? -12.332 11.384 14.388 1.00 93.00 120 CYS A C 1
ATOM 993 O O . CYS A 1 120 ? -12.969 12.221 13.751 1.00 93.00 120 CYS A O 1
ATOM 995 N N . GLY A 1 121 ? -11.460 10.559 13.798 1.00 90.81 121 GLY A N 1
ATOM 996 C CA . GLY A 1 121 ? -11.172 10.568 12.364 1.00 90.81 121 GLY A CA 1
ATOM 997 C C . GLY A 1 121 ? -12.413 10.336 11.498 1.00 90.81 121 GLY A C 1
ATOM 998 O O . GLY A 1 121 ? -12.618 11.068 10.531 1.00 90.81 121 GLY A O 1
ATOM 999 N N . ILE A 1 122 ? -13.278 9.385 11.868 1.00 92.56 122 ILE A N 1
ATOM 1000 C CA . ILE A 1 122 ? -14.559 9.147 11.178 1.00 92.56 122 ILE A CA 1
ATOM 1001 C C . ILE A 1 122 ? -15.481 10.362 11.276 1.00 92.56 122 ILE A C 1
ATOM 1003 O O . ILE A 1 122 ? -16.046 10.776 10.265 1.00 92.56 122 ILE A O 1
ATOM 1007 N N . VAL A 1 123 ? -15.622 10.958 12.463 1.00 91.88 123 VAL A N 1
ATOM 1008 C CA . VAL A 1 123 ? -16.477 12.143 12.656 1.00 91.88 123 VAL A CA 1
ATOM 1009 C C . VAL A 1 123 ? -15.979 13.309 11.803 1.00 91.88 123 VAL A C 1
ATOM 1011 O O . VAL A 1 123 ? -16.767 13.933 11.092 1.00 91.88 123 VAL A O 1
ATOM 1014 N N . VAL A 1 124 ? -14.669 13.566 11.812 1.00 90.06 124 VAL A N 1
ATOM 1015 C CA . VAL A 1 124 ? -14.035 14.595 10.977 1.00 90.06 124 VAL A CA 1
ATOM 1016 C C . VAL A 1 124 ? -14.286 14.313 9.492 1.00 90.06 124 VAL A C 1
ATOM 1018 O O . VAL A 1 124 ? -14.745 15.201 8.774 1.00 90.06 124 VAL A O 1
ATOM 1021 N N . MET A 1 125 ? -14.068 13.079 9.027 1.00 88.81 125 MET A N 1
ATOM 1022 C CA . MET A 1 125 ? -14.371 12.679 7.646 1.00 88.81 125 MET A CA 1
ATOM 1023 C C . MET A 1 125 ? -15.823 12.943 7.267 1.00 88.81 125 MET A C 1
ATOM 1025 O O . MET A 1 125 ? -16.093 13.490 6.196 1.00 88.81 125 MET A O 1
ATOM 1029 N N . TYR A 1 126 ? -16.750 12.590 8.153 1.00 88.38 126 TYR A N 1
ATOM 1030 C CA . TYR A 1 126 ? -18.171 12.747 7.899 1.00 88.38 126 TYR A CA 1
ATOM 1031 C C . TYR A 1 126 ? -18.554 14.225 7.741 1.00 88.38 126 TYR A C 1
ATOM 1033 O O . TYR A 1 126 ? -19.238 14.595 6.787 1.00 88.38 126 TYR A O 1
ATOM 1041 N N . VAL A 1 127 ? -18.042 15.095 8.617 1.00 87.56 127 VAL A N 1
ATOM 1042 C CA . VAL A 1 127 ? -18.299 16.542 8.552 1.00 87.56 127 VAL A CA 1
ATOM 1043 C C . VAL A 1 127 ? -17.694 17.167 7.291 1.00 87.56 127 VAL A C 1
ATOM 1045 O O . VAL A 1 127 ? -18.363 17.950 6.620 1.00 87.56 127 VAL A O 1
ATOM 1048 N N . PHE A 1 128 ? -16.460 16.827 6.920 1.00 83.94 128 PHE A N 1
ATOM 1049 C CA . PHE A 1 128 ? -15.803 17.494 5.789 1.00 83.94 128 PHE A CA 1
ATOM 1050 C C . PHE A 1 128 ? -16.252 16.993 4.412 1.00 83.94 128 PHE A C 1
ATOM 1052 O O . PHE A 1 128 ? -16.319 17.800 3.488 1.00 83.94 128 PHE A O 1
ATOM 1059 N N . TYR A 1 129 ? -16.581 15.706 4.272 1.00 83.12 129 TYR A N 1
ATOM 1060 C CA . TYR A 1 129 ? -16.801 15.080 2.959 1.00 83.12 129 TYR A CA 1
ATOM 1061 C C . TYR A 1 129 ? -18.199 14.474 2.764 1.00 83.12 129 TYR A C 1
ATOM 1063 O O . TYR A 1 129 ? -18.570 14.135 1.640 1.00 83.12 129 TYR A O 1
ATOM 1071 N N . ALA A 1 130 ? -18.986 14.319 3.835 1.00 83.75 130 ALA A N 1
ATOM 1072 C CA . ALA A 1 130 ? -20.317 13.701 3.801 1.00 83.75 130 ALA A CA 1
ATOM 1073 C C . ALA A 1 130 ? -21.441 14.607 4.342 1.00 83.75 130 ALA A C 1
ATOM 1075 O O . ALA A 1 130 ? -22.575 14.162 4.500 1.00 83.75 130 ALA A O 1
ATOM 1076 N N . SER A 1 131 ? -21.175 15.902 4.558 1.00 77.94 131 SER A N 1
ATOM 1077 C CA . SER A 1 131 ? -22.183 16.863 5.043 1.00 77.94 131 SER A CA 1
ATOM 1078 C C . SER A 1 131 ? -23.380 17.065 4.101 1.00 77.94 131 SER A C 1
ATOM 1080 O O . SER A 1 131 ? -24.414 17.582 4.521 1.00 77.94 131 SER A O 1
ATOM 1082 N N . LYS A 1 132 ? -23.266 16.687 2.822 1.00 80.25 132 LYS A N 1
ATOM 1083 C CA . LYS A 1 132 ? -24.341 16.812 1.829 1.00 80.25 132 LYS A CA 1
ATOM 1084 C C . LYS A 1 132 ? -24.817 15.431 1.390 1.00 80.25 132 LYS A C 1
ATOM 1086 O O . LYS A 1 132 ? -24.013 14.584 1.013 1.00 80.25 132 LYS A O 1
ATOM 1091 N N . THR A 1 133 ? -26.133 15.245 1.311 1.00 77.44 133 THR A N 1
ATOM 1092 C CA . THR A 1 133 ? -26.766 13.993 0.848 1.00 77.44 133 THR A CA 1
ATOM 1093 C C . THR A 1 133 ? -26.452 13.644 -0.609 1.00 77.44 133 THR A C 1
ATOM 1095 O O . THR A 1 133 ? -26.599 12.496 -1.011 1.00 77.44 133 THR A O 1
ATOM 1098 N N . SER A 1 134 ? -25.977 14.608 -1.403 1.00 80.38 134 SER A N 1
ATOM 1099 C CA . SER A 1 134 ? -25.517 14.378 -2.778 1.00 80.38 134 SER A CA 1
ATOM 1100 C C . SER A 1 134 ? -24.207 13.579 -2.869 1.00 80.38 134 SER A C 1
ATOM 1102 O O . SER A 1 134 ? -23.858 13.136 -3.957 1.00 80.38 134 SER A O 1
ATOM 1104 N N . CYS A 1 135 ? -23.490 13.384 -1.757 1.00 84.38 135 CYS A N 1
ATOM 1105 C CA . CYS A 1 135 ? -22.187 12.713 -1.691 1.00 84.38 135 CYS A CA 1
ATOM 1106 C C . CYS A 1 135 ? -22.325 11.230 -1.307 1.00 84.38 135 CYS A C 1
ATOM 1108 O O . CYS A 1 135 ? -21.716 10.767 -0.342 1.00 84.38 135 CYS A O 1
ATOM 1110 N N . SER A 1 136 ? -23.160 10.481 -2.035 1.00 86.00 136 SER A N 1
ATOM 1111 C CA . SER A 1 136 ? -23.536 9.101 -1.681 1.00 86.00 136 SER A CA 1
ATOM 1112 C C . SER A 1 136 ? -22.343 8.143 -1.586 1.00 86.00 136 SER A C 1
ATOM 1114 O O . SER A 1 136 ? -22.310 7.300 -0.694 1.00 86.00 136 SER A O 1
ATOM 1116 N N . LEU A 1 137 ? -21.345 8.299 -2.458 1.00 85.81 137 LEU A N 1
ATOM 1117 C CA . LEU A 1 137 ? -20.148 7.456 -2.501 1.00 85.81 137 LEU A CA 1
ATOM 1118 C C . LEU A 1 137 ? -19.232 7.690 -1.2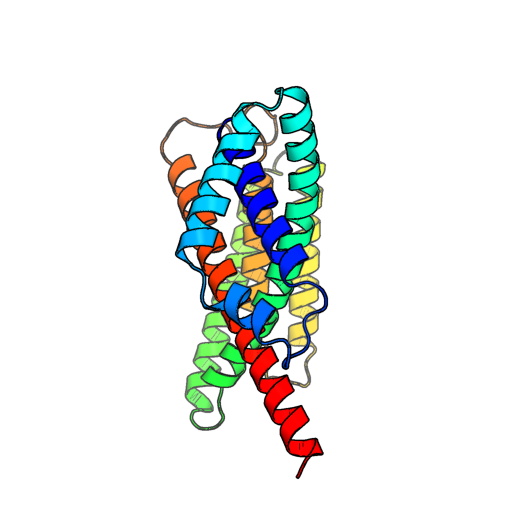86 1.00 85.81 137 LEU A C 1
ATOM 1120 O O . LEU A 1 137 ? -18.807 6.731 -0.644 1.00 85.81 137 LEU A O 1
ATOM 1124 N N . ASN A 1 138 ? -19.019 8.950 -0.892 1.00 89.19 138 ASN A N 1
ATOM 1125 C CA . ASN A 1 138 ? -18.254 9.283 0.314 1.00 89.19 138 ASN A CA 1
ATOM 1126 C C . ASN A 1 138 ? -18.984 8.818 1.580 1.00 89.19 138 ASN A C 1
ATOM 1128 O O . ASN A 1 138 ? -18.366 8.219 2.458 1.00 89.19 138 ASN A O 1
ATOM 1132 N N . ILE A 1 139 ? -20.309 9.000 1.648 1.00 89.44 139 ILE A N 1
ATOM 1133 C CA . ILE A 1 139 ? -21.136 8.465 2.743 1.00 89.44 139 ILE A CA 1
ATOM 1134 C C . ILE A 1 139 ? -21.004 6.935 2.823 1.00 89.44 139 ILE A C 1
ATOM 1136 O O . ILE A 1 139 ? -20.830 6.389 3.915 1.00 89.44 139 ILE A O 1
ATOM 1140 N N . PHE A 1 140 ? -21.047 6.235 1.686 1.00 91.31 140 PHE A N 1
ATOM 1141 C CA . PHE A 1 140 ? -20.897 4.780 1.631 1.00 91.31 140 PHE A CA 1
ATOM 1142 C C . PHE A 1 140 ? -19.530 4.315 2.159 1.00 91.31 140 PHE A C 1
ATOM 1144 O O . PHE A 1 140 ? -19.479 3.428 3.010 1.00 91.31 140 PHE A O 1
ATOM 1151 N N . PHE A 1 141 ? -18.423 4.936 1.742 1.00 91.06 141 PHE A N 1
ATOM 1152 C CA . PHE A 1 141 ? -17.093 4.541 2.224 1.00 91.06 141 PHE A CA 1
ATOM 1153 C C . PHE A 1 141 ? -16.868 4.830 3.712 1.00 91.06 141 PHE A C 1
ATOM 1155 O O . PHE A 1 141 ? -16.336 3.974 4.427 1.00 91.06 141 PHE A O 1
ATOM 1162 N N . ILE A 1 142 ? -17.312 5.993 4.200 1.00 92.12 142 ILE A N 1
ATOM 1163 C CA . ILE A 1 142 ? -17.204 6.341 5.625 1.00 92.12 142 ILE A CA 1
ATOM 1164 C C . ILE A 1 142 ? -18.061 5.393 6.470 1.00 92.12 142 ILE A C 1
ATOM 1166 O O . ILE A 1 142 ? -17.594 4.890 7.491 1.00 92.12 142 ILE A O 1
ATOM 1170 N N . SER A 1 143 ? -19.302 5.124 6.050 1.00 92.69 143 SER A N 1
ATOM 1171 C CA . SER A 1 143 ? -20.202 4.223 6.784 1.00 92.69 143 SER A CA 1
ATOM 1172 C C . SER A 1 143 ? -19.689 2.785 6.799 1.00 92.69 143 SER A C 1
ATOM 1174 O O . SER A 1 143 ? -19.662 2.181 7.868 1.00 92.69 143 SER A O 1
ATOM 1176 N N . CYS A 1 144 ? -19.196 2.267 5.671 1.00 93.44 144 CYS A N 1
ATOM 1177 C CA . CYS A 1 144 ? -18.560 0.950 5.600 1.00 93.44 144 CYS A CA 1
ATOM 1178 C C . CYS A 1 144 ? -17.354 0.859 6.552 1.00 93.44 144 CYS A C 1
ATOM 1180 O O . CYS A 1 144 ? -17.247 -0.084 7.334 1.00 93.44 144 CYS A O 1
ATOM 1182 N N . THR A 1 145 ? -16.503 1.890 6.576 1.00 93.25 145 THR A N 1
ATOM 1183 C CA . THR A 1 145 ? -15.366 1.970 7.508 1.00 93.25 145 THR A CA 1
ATOM 1184 C C . THR A 1 145 ? -15.829 2.002 8.970 1.00 93.25 145 THR A C 1
ATOM 1186 O O . THR A 1 145 ? -15.241 1.333 9.817 1.00 93.25 145 THR A O 1
ATOM 1189 N N . GLY A 1 146 ? -16.910 2.725 9.275 1.00 92.56 146 GLY A N 1
ATOM 1190 C CA . GLY A 1 146 ? -17.532 2.733 10.601 1.00 92.56 146 GLY A CA 1
ATOM 1191 C C . GLY A 1 146 ? -18.063 1.364 11.028 1.00 92.56 146 GLY A C 1
ATOM 1192 O O . GLY A 1 146 ? -17.820 0.950 12.160 1.00 92.56 146 GLY A O 1
ATOM 1193 N N . VAL A 1 147 ? -18.729 0.636 10.127 1.00 93.50 147 VAL A N 1
ATOM 1194 C CA . VAL A 1 147 ? -19.200 -0.735 10.385 1.00 93.50 147 VAL A CA 1
ATOM 1195 C C . VAL A 1 147 ? -18.019 -1.660 10.676 1.00 93.50 147 VAL A C 1
ATOM 1197 O O . VAL A 1 147 ? -18.032 -2.336 11.702 1.00 93.50 147 VAL A O 1
ATOM 1200 N N . LEU A 1 148 ? -16.964 -1.618 9.855 1.00 90.75 148 LEU A N 1
ATOM 1201 C CA . LEU A 1 148 ? -15.751 -2.413 10.074 1.00 90.75 148 LEU A CA 1
ATOM 1202 C C . LEU A 1 148 ? -15.098 -2.112 11.430 1.00 90.75 148 LEU A C 1
ATOM 1204 O O . LEU A 1 148 ? -14.647 -3.031 12.110 1.00 90.75 148 LEU A O 1
ATOM 1208 N N . LEU A 1 149 ? -15.074 -0.848 11.872 1.00 91.12 149 LEU A N 1
ATOM 1209 C CA . LEU A 1 149 ? -14.575 -0.514 13.209 1.00 91.12 149 LEU A CA 1
ATOM 1210 C C . LEU A 1 149 ? -15.420 -1.122 14.329 1.00 91.12 149 LEU A C 1
ATOM 1212 O O . LEU A 1 149 ? -14.860 -1.609 15.312 1.00 91.12 149 LEU A O 1
ATOM 1216 N N . ILE A 1 150 ? -16.749 -1.085 14.203 1.00 89.38 150 ILE A N 1
ATOM 1217 C CA . ILE A 1 150 ? -17.653 -1.668 15.199 1.00 89.38 150 ILE A CA 1
ATOM 1218 C C . ILE A 1 150 ? -17.471 -3.186 15.237 1.00 89.38 150 ILE A C 1
ATOM 1220 O O . ILE A 1 150 ? -17.348 -3.745 16.324 1.00 89.38 150 ILE A O 1
ATOM 1224 N N . GLU A 1 151 ? -17.390 -3.851 14.084 1.00 88.31 151 GLU A N 1
ATOM 1225 C CA . GLU A 1 151 ? -17.119 -5.292 14.011 1.00 88.31 151 GLU A CA 1
ATOM 1226 C C . GLU A 1 151 ? -15.790 -5.645 14.683 1.00 88.31 151 GLU A C 1
ATOM 1228 O O . GLU A 1 151 ? -15.750 -6.516 15.554 1.00 88.31 151 GLU A O 1
ATOM 1233 N N . MET A 1 152 ? -14.717 -4.917 14.361 1.00 84.44 152 MET A N 1
ATOM 1234 C CA . MET A 1 152 ? -13.406 -5.102 14.988 1.00 84.44 152 MET A CA 1
ATOM 1235 C C . MET A 1 152 ? -13.474 -4.896 16.505 1.00 84.44 152 MET A C 1
ATOM 1237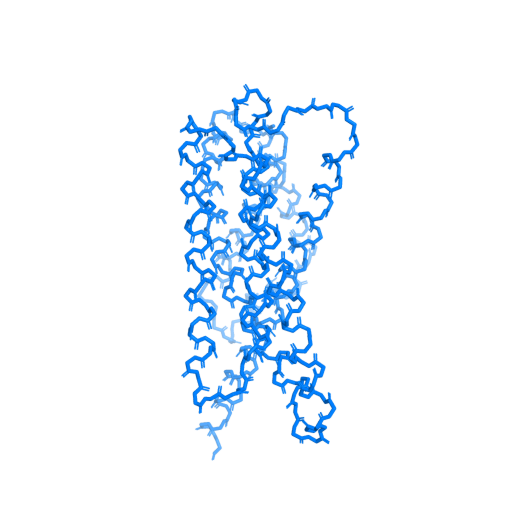 O O . MET A 1 152 ? -12.904 -5.692 17.256 1.00 84.44 152 MET A O 1
ATOM 1241 N N . MET A 1 153 ? -14.213 -3.888 16.976 1.00 83.88 153 MET A N 1
ATOM 1242 C CA . MET A 1 153 ? -14.423 -3.625 18.400 1.00 83.88 153 MET A CA 1
ATOM 1243 C C . MET A 1 153 ? -15.194 -4.764 19.080 1.00 83.88 153 MET A C 1
ATOM 1245 O O . MET A 1 153 ? -14.758 -5.251 20.123 1.00 83.88 153 MET A O 1
ATOM 1249 N N . VAL A 1 154 ? -16.291 -5.242 18.483 1.00 84.62 154 VAL A N 1
ATOM 1250 C CA . VAL A 1 154 ? -17.098 -6.352 19.017 1.00 84.62 154 VAL A CA 1
ATOM 1251 C C . VAL A 1 154 ? -16.279 -7.637 19.075 1.00 84.62 154 VAL A C 1
ATOM 1253 O O . VAL A 1 154 ? -16.242 -8.271 20.126 1.00 84.62 154 VAL A O 1
ATOM 1256 N N . ILE A 1 155 ? -15.568 -7.997 18.002 1.00 81.81 155 ILE A N 1
ATOM 1257 C CA . ILE A 1 155 ? -14.713 -9.196 17.957 1.00 81.81 155 ILE A CA 1
ATOM 1258 C C . ILE A 1 155 ? -13.609 -9.112 19.019 1.00 81.81 155 ILE A C 1
ATOM 1260 O O . ILE A 1 155 ? -13.327 -10.093 19.709 1.00 81.81 155 ILE A O 1
ATOM 1264 N N . SER A 1 156 ? -13.020 -7.929 19.198 1.00 76.12 156 SER A N 1
ATOM 1265 C CA . SER A 1 156 ? -11.956 -7.710 20.183 1.00 76.12 156 SER A CA 1
ATOM 1266 C C . SER A 1 156 ? -12.462 -7.791 21.623 1.00 76.12 156 SER A C 1
ATOM 1268 O O . SER A 1 156 ? -11.763 -8.323 22.485 1.00 76.12 156 SER A O 1
ATOM 1270 N N . LEU A 1 157 ? -13.681 -7.304 21.886 1.00 72.25 157 LEU A N 1
ATOM 1271 C CA . LEU A 1 157 ? -14.338 -7.374 23.197 1.00 72.25 157 LEU A CA 1
ATOM 1272 C C . LEU A 1 157 ? -14.914 -8.763 23.499 1.00 72.25 157 LEU A C 1
ATOM 1274 O O . LEU A 1 157 ? -14.957 -9.168 24.658 1.00 72.25 157 LEU A O 1
ATOM 1278 N N . HIS A 1 158 ? -15.317 -9.516 22.472 1.00 71.44 158 HIS A N 1
ATOM 1279 C CA . HIS A 1 158 ? -15.875 -10.866 22.597 1.00 71.44 158 HIS A CA 1
ATOM 1280 C C . HIS A 1 158 ? -14.827 -11.918 23.022 1.00 71.44 158 HIS A C 1
ATOM 1282 O O . HIS A 1 158 ? -15.122 -13.106 23.176 1.00 71.44 158 HIS A O 1
ATOM 1288 N N . SER A 1 159 ? -13.580 -11.520 23.258 1.00 51.59 159 SER A N 1
ATOM 1289 C CA . SER A 1 159 ? -12.505 -12.471 23.462 1.00 51.59 159 SER A CA 1
ATOM 1290 C C . SER A 1 159 ? -12.282 -12.847 24.928 1.00 51.59 159 SER A C 1
ATOM 1292 O O . SER A 1 159 ? -11.555 -12.206 25.686 1.00 51.59 159 SER A O 1
ATOM 1294 N N . LYS A 1 160 ? -12.747 -14.057 25.237 1.00 46.81 160 LYS A N 1
ATOM 1295 C CA . LYS A 1 160 ? -12.226 -15.014 26.232 1.00 46.81 160 LYS A CA 1
ATOM 1296 C C . LYS A 1 160 ? -10.724 -15.367 26.021 1.00 46.81 160 LYS A C 1
ATOM 1298 O O . LYS A 1 160 ? -10.225 -16.314 26.620 1.00 46.81 160 LYS A O 1
ATOM 1303 N N . VAL A 1 161 ? -9.997 -14.610 25.187 1.00 51.09 161 VAL A N 1
ATOM 1304 C CA . VAL A 1 161 ? -8.573 -14.711 24.823 1.00 51.09 161 VAL A CA 1
ATOM 1305 C C . VAL A 1 161 ? -7.973 -13.291 24.818 1.00 51.09 161 VAL A C 1
ATOM 1307 O O . VAL A 1 161 ? -7.806 -12.639 23.789 1.00 51.09 161 VAL A O 1
ATOM 1310 N N . ASN A 1 162 ? -7.672 -12.783 26.009 1.00 50.38 162 ASN A N 1
ATOM 1311 C CA . ASN A 1 162 ? -7.357 -11.378 26.302 1.00 50.38 162 ASN A CA 1
ATOM 1312 C C . ASN A 1 162 ? -5.939 -10.917 25.865 1.00 50.38 162 ASN A C 1
ATOM 1314 O O . ASN A 1 162 ? -5.335 -10.066 26.513 1.00 50.38 162 ASN A O 1
ATOM 1318 N N . ARG A 1 163 ? -5.349 -11.525 24.822 1.00 53.78 163 ARG A N 1
ATOM 1319 C CA . ARG A 1 163 ? -3.934 -11.312 24.441 1.00 53.78 163 ARG A CA 1
ATOM 1320 C C . ARG A 1 163 ? -3.706 -10.369 23.252 1.00 53.78 163 ARG A C 1
ATOM 1322 O O . ARG A 1 163 ? -2.571 -9.963 23.063 1.00 53.78 163 ARG A O 1
ATOM 1329 N N . GLY A 1 164 ? -4.731 -9.998 22.477 1.00 59.53 164 GLY A N 1
ATOM 1330 C CA . GLY A 1 164 ? -4.559 -9.294 21.187 1.00 59.53 164 GLY A CA 1
ATOM 1331 C C . GLY A 1 164 ? -5.170 -7.891 21.072 1.00 59.53 164 GLY A C 1
ATOM 1332 O O . GLY A 1 164 ? -5.256 -7.356 19.970 1.00 59.53 164 GLY A O 1
ATOM 1333 N N . LEU A 1 165 ? -5.624 -7.290 22.174 1.00 67.62 165 LEU A N 1
ATOM 1334 C CA . LEU A 1 165 ? -6.437 -6.066 22.142 1.00 67.62 165 LEU A CA 1
ATOM 1335 C C . LEU A 1 165 ? -5.726 -4.863 21.496 1.00 67.62 165 LEU A C 1
ATOM 1337 O O . LEU A 1 165 ? -6.334 -4.185 20.672 1.00 67.62 165 LEU A O 1
ATOM 1341 N N . LEU A 1 166 ? -4.438 -4.632 21.790 1.00 73.00 166 LEU A N 1
ATOM 1342 C CA . LEU A 1 166 ? -3.660 -3.525 21.204 1.00 73.00 166 LEU A CA 1
ATOM 1343 C C . LEU A 1 166 ? -3.603 -3.613 19.669 1.00 73.00 166 LEU A C 1
ATOM 1345 O O . LEU A 1 166 ? -3.672 -2.587 18.990 1.00 73.00 166 LEU A O 1
ATOM 1349 N N . SER A 1 167 ? -3.539 -4.835 19.128 1.00 78.31 167 SER A N 1
ATOM 1350 C CA . SER A 1 167 ? -3.463 -5.061 17.684 1.00 78.31 167 SER A CA 1
ATOM 1351 C C . SER A 1 167 ? -4.682 -4.534 16.939 1.00 78.31 167 SER A C 1
ATOM 1353 O O . SER A 1 167 ? -4.561 -3.976 15.850 1.00 78.31 167 SER A O 1
ATOM 1355 N N . SER A 1 168 ? -5.855 -4.665 17.552 1.00 83.00 168 SER A N 1
ATOM 1356 C CA . SER A 1 168 ? -7.117 -4.212 16.978 1.00 83.00 168 SER A CA 1
ATOM 1357 C C . SER A 1 168 ? -7.221 -2.685 16.905 1.00 83.00 168 SER A C 1
ATOM 1359 O O . SER A 1 168 ? -7.651 -2.146 15.889 1.00 83.00 168 SER A O 1
ATOM 1361 N N . GLY A 1 169 ? -6.756 -1.966 17.935 1.00 83.56 169 GLY A N 1
ATOM 1362 C CA . GLY A 1 169 ? -6.779 -0.497 17.948 1.00 83.56 169 GLY A CA 1
ATOM 1363 C C . GLY A 1 169 ? -5.877 0.136 16.889 1.00 83.56 169 GLY A C 1
ATOM 1364 O O . GLY A 1 169 ? -6.295 1.052 16.184 1.00 83.56 169 GLY A O 1
ATOM 1365 N N . ILE A 1 170 ? -4.653 -0.375 16.734 1.00 84.75 170 ILE A N 1
ATOM 1366 C CA . ILE A 1 170 ? -3.718 0.123 15.710 1.00 84.75 170 ILE A CA 1
ATOM 1367 C C . ILE A 1 170 ? -4.285 -0.138 14.308 1.00 84.75 170 ILE A C 1
ATOM 1369 O O . ILE A 1 170 ? -4.247 0.738 13.442 1.00 84.75 170 ILE A O 1
ATOM 1373 N N . MET A 1 171 ? -4.869 -1.319 14.103 1.00 86.19 171 MET A N 1
ATOM 1374 C CA . MET A 1 171 ? -5.519 -1.687 12.850 1.00 86.19 171 MET A CA 1
ATOM 1375 C C . MET A 1 171 ? -6.722 -0.788 12.530 1.00 86.19 171 MET A C 1
ATOM 1377 O O . MET A 1 171 ? -6.848 -0.307 11.405 1.00 86.19 171 MET A O 1
ATOM 1381 N N . ALA A 1 172 ? -7.565 -0.496 13.524 1.00 88.75 172 ALA A N 1
ATOM 1382 C CA . ALA A 1 172 ? -8.674 0.445 13.398 1.00 88.75 172 ALA A CA 1
ATOM 1383 C C . ALA A 1 172 ? -8.198 1.819 12.896 1.00 88.75 172 ALA A C 1
ATOM 1385 O O . ALA A 1 172 ? -8.739 2.353 11.925 1.00 88.75 172 ALA A O 1
ATOM 1386 N N . SER A 1 173 ? -7.129 2.357 13.489 1.00 89.31 173 SER A N 1
ATOM 1387 C CA . SER A 1 173 ? -6.545 3.632 13.053 1.00 89.31 173 SER A CA 1
ATOM 1388 C C . SER A 1 173 ? -5.988 3.571 11.632 1.00 89.31 173 SER A C 1
ATOM 1390 O O . SER A 1 173 ? -6.127 4.536 10.880 1.00 89.31 173 SER A O 1
ATOM 1392 N N . TYR A 1 174 ? -5.396 2.442 11.235 1.00 88.50 174 TYR A N 1
ATOM 1393 C CA . TYR A 1 174 ? -4.880 2.250 9.881 1.00 88.50 174 TYR A CA 1
ATOM 1394 C C . TYR A 1 174 ? -5.998 2.230 8.825 1.00 88.50 174 TYR A C 1
ATOM 1396 O O . TYR A 1 174 ? -5.879 2.912 7.808 1.00 88.50 174 TYR A O 1
ATOM 1404 N N . ILE A 1 175 ? -7.118 1.542 9.080 1.00 90.25 175 ILE A N 1
ATOM 1405 C CA . ILE A 1 175 ? -8.275 1.526 8.163 1.00 90.25 175 ILE A CA 1
ATOM 1406 C C . ILE A 1 175 ? -8.875 2.934 8.022 1.00 90.25 175 ILE A C 1
ATOM 1408 O O . ILE A 1 175 ? -9.135 3.390 6.909 1.00 90.25 175 ILE A O 1
ATOM 1412 N N . VAL A 1 176 ? -9.034 3.662 9.134 1.00 92.12 176 VAL A N 1
ATOM 1413 C CA . VAL A 1 176 ? -9.499 5.062 9.124 1.00 92.12 176 VAL A CA 1
ATOM 1414 C C . VAL A 1 176 ? -8.544 5.956 8.329 1.00 92.12 176 VAL A C 1
ATOM 1416 O O . VAL A 1 176 ? -8.995 6.793 7.547 1.00 92.12 176 VAL A O 1
ATOM 1419 N N . PHE A 1 177 ? -7.232 5.759 8.471 1.00 88.50 177 PHE A N 1
ATOM 1420 C CA . PHE A 1 177 ? 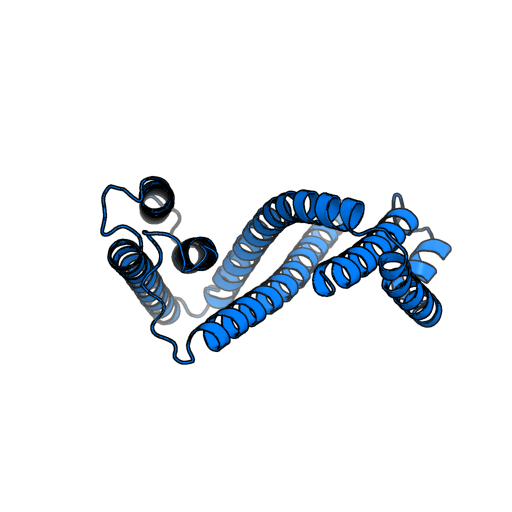-6.232 6.480 7.686 1.00 88.50 177 PHE A CA 1
ATOM 1421 C C . PHE A 1 177 ? -6.342 6.178 6.183 1.00 88.50 177 PHE A C 1
ATOM 1423 O O . PHE A 1 177 ? -6.303 7.112 5.382 1.00 88.50 177 PHE A O 1
ATOM 1430 N N . LEU A 1 178 ? -6.529 4.912 5.791 1.00 88.75 178 LEU A N 1
ATOM 1431 C CA . LEU A 1 178 ? -6.745 4.530 4.389 1.00 88.75 178 LEU A CA 1
ATOM 1432 C C . LEU A 1 178 ? -8.034 5.136 3.812 1.00 88.75 178 LEU A C 1
ATOM 1434 O O . LEU A 1 178 ? -8.047 5.599 2.672 1.00 88.75 178 LEU A O 1
ATOM 1438 N N . CYS A 1 179 ? -9.110 5.187 4.600 1.00 90.88 179 CYS A N 1
ATOM 1439 C CA . CYS A 1 179 ? -10.344 5.857 4.193 1.00 90.88 179 CYS A CA 1
ATOM 1440 C C . CYS A 1 179 ? -10.100 7.358 3.968 1.00 90.88 179 CYS A C 1
ATOM 1442 O O . CYS A 1 179 ? -10.463 7.901 2.924 1.00 90.88 179 CYS A O 1
ATOM 1444 N N . TRP A 1 180 ? -9.399 8.019 4.895 1.00 88.06 180 TRP A N 1
ATOM 1445 C CA . TRP A 1 180 ? -9.049 9.437 4.775 1.00 88.06 180 TRP A CA 1
ATOM 1446 C C . TRP A 1 180 ? -8.216 9.740 3.522 1.00 88.06 180 TRP A C 1
ATOM 1448 O O . TRP A 1 180 ? -8.466 10.732 2.832 1.00 88.06 180 TRP A O 1
ATOM 1458 N N . THR A 1 181 ? -7.224 8.904 3.198 1.00 85.75 181 THR A N 1
ATOM 1459 C CA . THR A 1 181 ? -6.401 9.094 1.992 1.00 85.75 181 THR A CA 1
ATOM 1460 C C . THR A 1 181 ? -7.187 8.847 0.707 1.00 85.75 181 THR A C 1
ATOM 1462 O O . THR A 1 181 ? -6.994 9.590 -0.260 1.00 85.75 181 THR A O 1
ATOM 1465 N N . SER A 1 182 ? -8.106 7.876 0.701 1.00 85.31 182 SER A N 1
ATOM 1466 C CA . SER A 1 182 ? -9.017 7.644 -0.425 1.00 85.31 182 SER A CA 1
ATOM 1467 C C . SER A 1 182 ? -9.878 8.877 -0.701 1.00 85.31 182 SER A C 1
ATOM 1469 O O . SER A 1 182 ? -9.947 9.341 -1.834 1.00 85.31 182 SER A O 1
ATOM 1471 N N . MET A 1 183 ? -10.476 9.461 0.337 1.00 84.31 183 MET A N 1
ATOM 1472 C CA . MET A 1 183 ? -11.358 10.626 0.198 1.00 84.31 183 MET A CA 1
ATOM 1473 C C . MET A 1 183 ? -10.602 11.885 -0.233 1.00 84.31 183 MET A C 1
ATOM 1475 O O . MET A 1 183 ? -11.091 12.656 -1.051 1.00 84.31 183 MET A O 1
ATOM 1479 N N . ARG A 1 184 ? -9.365 12.071 0.242 1.00 80.50 184 ARG A N 1
ATOM 1480 C CA . ARG A 1 184 ? -8.497 13.163 -0.234 1.00 80.50 184 ARG A CA 1
ATOM 1481 C C . ARG A 1 184 ? -8.029 13.023 -1.676 1.00 80.50 184 ARG A C 1
ATOM 1483 O O . ARG A 1 184 ? -7.482 13.982 -2.212 1.00 80.50 184 ARG A O 1
ATOM 1490 N N . SER A 1 185 ? -8.189 11.850 -2.276 1.00 79.62 185 SER A N 1
ATOM 1491 C CA . SER A 1 185 ? -7.865 11.647 -3.687 1.00 79.62 185 SER A CA 1
ATOM 1492 C C . SER A 1 185 ? -8.980 12.156 -4.611 1.00 79.62 185 SER A C 1
ATOM 1494 O O . SER A 1 185 ? -8.772 12.206 -5.823 1.00 79.62 185 SER A O 1
ATOM 1496 N N . GLU A 1 186 ? -10.134 12.555 -4.059 1.00 79.00 186 GLU A N 1
ATOM 1497 C CA . GLU A 1 186 ? -11.198 13.228 -4.805 1.00 79.00 186 GLU A CA 1
ATOM 1498 C C . GLU A 1 186 ? -10.720 14.618 -5.275 1.00 79.00 186 GLU A C 1
ATOM 1500 O O . GLU A 1 186 ? -10.172 15.392 -4.482 1.00 79.00 186 GLU A O 1
ATOM 1505 N N . PRO A 1 187 ? -10.878 14.962 -6.565 1.00 72.81 187 PRO A N 1
ATOM 1506 C CA . PRO A 1 187 ? -10.441 16.254 -7.076 1.00 72.81 187 PRO A CA 1
ATOM 1507 C C . PRO A 1 187 ? -11.282 17.398 -6.489 1.00 72.81 187 PRO A C 1
ATOM 1509 O O . PRO A 1 187 ? -12.509 17.348 -6.474 1.00 72.81 187 PRO A O 1
ATOM 1512 N N . GLY A 1 188 ? -10.625 18.493 -6.090 1.00 62.59 188 GLY A N 1
ATOM 1513 C CA . GLY A 1 188 ? -11.258 19.646 -5.425 1.00 62.59 188 GLY A CA 1
ATOM 1514 C C . GLY A 1 188 ? -12.309 20.415 -6.243 1.00 62.59 188 GLY A C 1
ATOM 1515 O O . GLY A 1 188 ? -12.924 21.345 -5.726 1.00 62.59 188 GLY A O 1
ATOM 1516 N N . SER A 1 189 ? -12.524 20.046 -7.509 1.00 60.84 189 SER A N 1
ATOM 1517 C CA . SER A 1 189 ? -13.616 20.541 -8.357 1.00 60.84 189 SER A CA 1
ATOM 1518 C C . SER A 1 189 ? -14.956 19.841 -8.100 1.00 60.84 189 SER A C 1
ATOM 1520 O O . SER A 1 189 ? -15.984 20.293 -8.610 1.00 60.84 189 SER A O 1
ATOM 1522 N N . GLU A 1 190 ? -14.969 18.734 -7.354 1.00 66.12 190 GLU A N 1
ATOM 1523 C CA . GLU A 1 190 ? -16.197 18.021 -7.009 1.00 66.12 190 GLU A CA 1
ATOM 1524 C C . GLU A 1 190 ? -16.919 18.640 -5.808 1.00 66.12 190 GLU A C 1
ATOM 1526 O O . GLU A 1 190 ? -16.334 19.235 -4.906 1.00 66.12 190 GLU A O 1
ATOM 1531 N N . LYS A 1 191 ? -18.249 18.499 -5.798 1.00 69.31 191 LYS A N 1
ATOM 1532 C CA . LYS A 1 191 ? -19.159 19.144 -4.831 1.00 69.31 191 LYS A CA 1
ATOM 1533 C C . LYS A 1 191 ? -18.973 18.669 -3.380 1.00 69.31 191 LYS A C 1
ATOM 1535 O O . LYS A 1 191 ? -19.571 19.276 -2.480 1.00 69.31 191 LYS A O 1
ATOM 1540 N N . CYS A 1 192 ? -18.232 17.578 -3.201 1.00 75.62 192 CYS A N 1
ATOM 1541 C CA . CYS A 1 192 ? -18.103 16.792 -1.979 1.00 75.62 192 CYS A CA 1
ATOM 1542 C C . CYS A 1 192 ? -16.716 16.892 -1.334 1.00 75.62 192 CYS A C 1
ATOM 1544 O O . CYS A 1 192 ? -16.591 16.594 -0.147 1.00 75.62 192 CYS A O 1
ATOM 1546 N N . SER A 1 193 ? -15.714 17.398 -2.056 1.00 73.62 193 SER A N 1
ATOM 1547 C CA . SER A 1 193 ? -14.428 17.761 -1.478 1.00 73.62 193 SER A CA 1
ATOM 1548 C C . SER A 1 193 ? -14.585 19.036 -0.637 1.00 73.62 193 SER A C 1
ATOM 1550 O O . SER A 1 193 ? -15.272 19.973 -1.065 1.00 73.62 193 SER A O 1
ATOM 1552 N N . PRO A 1 194 ? -13.932 19.143 0.537 1.00 68.00 194 PRO A N 1
ATOM 1553 C CA . PRO A 1 194 ? -13.822 20.417 1.232 1.00 68.00 194 PRO A CA 1
ATOM 1554 C C . PRO A 1 194 ? -13.233 21.440 0.254 1.00 68.00 194 PRO A C 1
ATOM 1556 O O . PRO A 1 194 ? -12.219 21.163 -0.395 1.00 68.00 194 PRO A O 1
ATOM 1559 N N . GLN A 1 195 ? -13.907 22.588 0.090 1.00 56.84 195 GLN A N 1
ATOM 1560 C CA . GLN A 1 195 ? -13.443 23.645 -0.811 1.00 56.84 195 GLN A CA 1
ATOM 1561 C C . GLN A 1 195 ? -11.984 23.945 -0.481 1.00 56.84 195 GLN A C 1
ATOM 1563 O O . GLN A 1 195 ? -11.651 24.278 0.656 1.00 56.84 195 GLN A O 1
ATOM 1568 N N . THR A 1 196 ? -11.117 23.778 -1.477 1.00 53.78 196 THR A N 1
ATOM 1569 C CA . THR A 1 196 ? -9.689 24.045 -1.347 1.00 53.78 196 THR A CA 1
ATOM 1570 C C . THR A 1 196 ? -9.510 25.547 -1.146 1.00 53.78 196 THR A C 1
ATOM 1572 O O . THR A 1 196 ? -9.396 26.303 -2.104 1.00 53.78 196 THR A O 1
ATOM 1575 N N . GLN A 1 197 ? -9.513 26.005 0.107 1.00 43.59 197 GLN A N 1
ATOM 1576 C CA . GLN A 1 197 ? -8.784 27.219 0.432 1.00 43.59 197 GLN A CA 1
ATOM 1577 C C . GLN A 1 197 ? -7.302 26.878 0.272 1.00 43.59 197 GLN A C 1
ATOM 1579 O O . GLN A 1 197 ? -6.724 26.108 1.036 1.00 43.59 197 GLN A O 1
ATOM 1584 N N . GLU A 1 198 ? -6.738 27.391 -0.815 1.00 51.97 198 GLU A N 1
ATOM 1585 C CA . GLU A 1 198 ? -5.314 27.501 -1.113 1.00 51.97 198 GLU A CA 1
ATOM 1586 C C . GLU A 1 198 ? -4.502 27.848 0.147 1.00 51.97 198 GLU A C 1
ATOM 1588 O O . GLU A 1 198 ? -4.449 29.011 0.536 1.00 51.97 198 GLU A O 1
ATOM 1593 N N . THR A 1 199 ? -3.894 26.873 0.837 1.00 43.28 199 THR A N 1
ATOM 1594 C CA . THR A 1 199 ? -2.775 27.108 1.781 1.00 43.28 199 THR A CA 1
ATOM 1595 C C . THR A 1 199 ? -2.179 25.789 2.299 1.00 43.28 199 THR A C 1
ATOM 1597 O O . THR A 1 199 ? -2.762 25.107 3.132 1.00 43.28 199 THR A O 1
ATOM 1600 N N . GLY A 1 200 ? -0.988 25.410 1.818 1.00 50.91 200 GLY A N 1
ATOM 1601 C CA . GLY A 1 200 ? 0.027 24.606 2.538 1.00 50.91 200 GLY A CA 1
ATOM 1602 C C . GLY A 1 200 ? -0.248 23.145 2.963 1.00 50.91 200 GLY A C 1
ATOM 1603 O O . GLY A 1 200 ? 0.708 22.400 3.179 1.00 50.91 200 GLY A O 1
ATOM 1604 N N . HIS A 1 201 ? -1.495 22.681 3.073 1.00 53.59 201 HIS A N 1
ATOM 1605 C CA . HIS A 1 201 ? -1.826 21.370 3.662 1.00 53.59 201 HIS A CA 1
ATOM 1606 C C . HIS A 1 201 ? -1.677 20.172 2.704 1.00 53.59 201 HIS A C 1
ATOM 1608 O O . HIS A 1 201 ? -1.533 19.034 3.163 1.00 53.59 201 HIS A O 1
ATOM 1614 N N . ILE A 1 202 ? -1.660 20.407 1.386 1.00 58.69 202 ILE A N 1
ATOM 1615 C CA . ILE A 1 202 ? -1.504 19.353 0.364 1.00 58.69 202 ILE A CA 1
ATOM 1616 C C . ILE A 1 202 ? -0.109 18.705 0.449 1.00 58.69 202 ILE A C 1
ATOM 1618 O O . ILE A 1 202 ? 0.023 17.493 0.282 1.00 58.69 202 ILE A O 1
ATOM 1622 N N . GLY A 1 203 ? 0.926 19.475 0.807 1.00 68.19 203 GLY A N 1
ATOM 1623 C CA . GLY A 1 203 ? 2.284 18.949 0.984 1.00 68.19 203 GLY A CA 1
ATOM 1624 C C . GLY A 1 203 ? 2.386 17.969 2.154 1.00 68.19 203 GLY A C 1
ATOM 1625 O O . GLY A 1 203 ? 2.887 16.858 1.995 1.00 68.19 203 GLY A O 1
ATOM 1626 N N . TRP A 1 204 ? 1.836 18.333 3.316 1.00 77.12 204 TRP A N 1
ATOM 1627 C CA . TRP A 1 204 ? 1.859 17.482 4.512 1.00 77.12 204 TRP A CA 1
ATOM 1628 C C . TRP A 1 204 ? 1.133 16.154 4.306 1.00 77.12 204 TRP A C 1
ATOM 1630 O O . TRP A 1 204 ? 1.601 15.117 4.766 1.00 77.12 204 TRP A O 1
ATOM 1640 N N . ALA A 1 205 ? 0.020 16.168 3.574 1.00 73.88 205 ALA A N 1
ATOM 1641 C CA . ALA A 1 205 ? -0.712 14.965 3.195 1.00 73.88 205 ALA A CA 1
ATOM 1642 C C . ALA A 1 205 ? 0.154 13.960 2.427 1.00 73.88 205 ALA A C 1
ATOM 1644 O O . ALA A 1 205 ? 0.195 12.780 2.778 1.00 73.88 205 ALA A O 1
ATOM 1645 N N . ALA A 1 206 ? 0.840 14.451 1.393 1.00 80.69 206 ALA A N 1
ATOM 1646 C CA . ALA A 1 206 ? 1.711 13.652 0.548 1.00 80.69 206 ALA A CA 1
ATOM 1647 C C . ALA A 1 206 ? 2.924 13.133 1.331 1.00 80.69 206 ALA A C 1
ATOM 1649 O O . ALA A 1 206 ? 3.274 11.963 1.199 1.00 80.69 206 ALA A O 1
ATOM 1650 N N . ILE A 1 207 ? 3.512 13.967 2.197 1.00 86.25 207 ILE A N 1
ATOM 1651 C CA . ILE A 1 207 ? 4.625 13.575 3.075 1.00 86.25 207 ILE A CA 1
ATOM 1652 C C . ILE A 1 207 ? 4.190 12.454 4.023 1.00 86.25 207 ILE A C 1
ATOM 1654 O O . ILE A 1 207 ? 4.864 11.431 4.108 1.00 86.25 207 ILE A O 1
ATOM 1658 N N . VAL A 1 208 ? 3.049 12.604 4.702 1.00 84.12 208 VAL A N 1
ATOM 1659 C CA . VAL A 1 208 ? 2.526 11.572 5.612 1.00 84.12 208 VAL A CA 1
ATOM 1660 C C . VAL A 1 208 ? 2.225 10.280 4.851 1.00 84.12 208 VAL A C 1
ATOM 1662 O O . VAL A 1 208 ? 2.623 9.208 5.300 1.00 84.12 208 VAL A O 1
ATOM 1665 N N . GLY A 1 209 ? 1.588 10.364 3.679 1.00 83.69 209 GLY A N 1
ATOM 1666 C CA . GLY A 1 209 ? 1.335 9.197 2.829 1.00 83.69 209 GLY A CA 1
ATOM 1667 C C . GLY A 1 209 ? 2.623 8.486 2.402 1.00 83.69 209 GLY A C 1
ATOM 1668 O O . GLY A 1 209 ? 2.699 7.262 2.470 1.00 83.69 209 GLY A O 1
ATOM 1669 N N . PHE A 1 210 ? 3.657 9.246 2.040 1.00 85.69 210 PHE A N 1
ATOM 1670 C CA . PHE A 1 210 ? 4.970 8.711 1.685 1.00 85.69 210 PHE A CA 1
ATOM 1671 C C . PHE A 1 210 ? 5.655 8.014 2.867 1.00 85.69 210 PHE A C 1
ATOM 1673 O O . PHE A 1 210 ? 6.139 6.893 2.715 1.00 85.69 210 PHE A O 1
ATOM 1680 N N . VAL A 1 211 ? 5.651 8.630 4.054 1.00 88.62 211 VAL A N 1
ATOM 1681 C CA . VAL A 1 211 ? 6.213 8.024 5.273 1.00 88.62 211 VAL A CA 1
ATOM 1682 C C . VAL A 1 211 ? 5.492 6.720 5.609 1.00 88.62 211 VAL A C 1
ATOM 1684 O O . VAL A 1 211 ? 6.147 5.711 5.853 1.00 88.62 211 VAL A O 1
ATOM 1687 N N . VAL A 1 212 ? 4.157 6.703 5.555 1.00 85.06 212 VAL A N 1
ATOM 1688 C CA . VAL A 1 212 ? 3.373 5.484 5.806 1.00 85.06 212 VAL A CA 1
ATOM 1689 C C . VAL A 1 212 ? 3.684 4.400 4.773 1.00 85.06 212 VAL A C 1
ATOM 1691 O O . VAL A 1 212 ? 3.844 3.241 5.150 1.00 85.06 212 VAL A O 1
ATOM 1694 N N . ALA A 1 213 ? 3.827 4.752 3.493 1.00 86.06 213 ALA A N 1
ATOM 1695 C CA . ALA A 1 213 ? 4.207 3.801 2.450 1.00 86.06 213 ALA A CA 1
ATOM 1696 C C . ALA A 1 213 ? 5.609 3.209 2.683 1.00 86.06 213 ALA A C 1
ATOM 1698 O O . ALA A 1 213 ? 5.794 2.000 2.550 1.00 86.06 213 ALA A O 1
ATOM 1699 N N . LEU A 1 214 ? 6.587 4.025 3.092 1.00 89.62 214 LEU A N 1
ATOM 1700 C CA . LEU A 1 214 ? 7.921 3.536 3.455 1.00 89.62 214 LEU A CA 1
ATOM 1701 C C . LEU A 1 214 ? 7.871 2.601 4.663 1.00 89.62 214 LEU A C 1
ATOM 1703 O O . LEU A 1 214 ? 8.428 1.505 4.608 1.00 89.62 214 LEU A O 1
ATOM 1707 N N . CYS A 1 215 ? 7.179 3.003 5.732 1.00 88.25 215 CYS A N 1
ATOM 1708 C CA . CYS A 1 215 ? 6.992 2.161 6.911 1.00 88.25 215 CYS A CA 1
ATOM 1709 C C . CYS A 1 215 ? 6.339 0.830 6.536 1.00 88.25 215 CYS A C 1
ATOM 1711 O O . CYS A 1 215 ? 6.772 -0.213 7.010 1.00 88.25 215 CYS A O 1
ATOM 1713 N N . ALA A 1 216 ? 5.351 0.845 5.645 1.00 86.69 216 ALA A N 1
ATOM 1714 C CA . ALA A 1 216 ? 4.686 -0.359 5.176 1.00 86.69 216 ALA A CA 1
ATOM 1715 C C . ALA A 1 216 ? 5.607 -1.305 4.399 1.00 86.69 216 ALA A C 1
ATOM 1717 O O . ALA A 1 216 ? 5.569 -2.507 4.635 1.00 86.69 216 ALA A O 1
ATOM 1718 N N . ILE A 1 217 ? 6.464 -0.784 3.517 1.00 89.06 217 ILE A N 1
ATOM 1719 C CA . ILE A 1 217 ? 7.450 -1.601 2.789 1.00 89.06 217 ILE A CA 1
ATOM 1720 C C . ILE A 1 217 ? 8.453 -2.227 3.766 1.00 89.06 217 ILE A C 1
ATOM 1722 O O . ILE A 1 217 ? 8.804 -3.403 3.644 1.00 89.06 217 ILE A O 1
ATOM 1726 N N . VAL A 1 218 ? 8.894 -1.457 4.764 1.00 90.19 218 VAL A N 1
ATOM 1727 C CA . VAL A 1 218 ? 9.779 -1.951 5.824 1.00 90.19 218 VAL A CA 1
ATOM 1728 C C . VAL A 1 218 ? 9.086 -3.057 6.625 1.00 90.19 218 VAL A C 1
ATOM 1730 O O . VAL A 1 218 ? 9.663 -4.128 6.800 1.00 90.19 218 VAL A O 1
ATOM 1733 N N . ILE A 1 219 ? 7.834 -2.843 7.037 1.00 87.12 219 ILE A N 1
ATOM 1734 C CA . ILE A 1 219 ? 7.014 -3.829 7.754 1.00 87.12 219 ILE A CA 1
ATOM 1735 C C . ILE A 1 219 ? 6.825 -5.105 6.919 1.00 87.12 219 ILE A C 1
ATOM 1737 O O . ILE A 1 219 ? 7.093 -6.188 7.431 1.00 87.12 219 ILE A O 1
ATOM 1741 N N . ALA A 1 220 ? 6.488 -4.989 5.631 1.00 86.31 220 ALA A N 1
ATOM 1742 C CA . ALA A 1 220 ? 6.388 -6.113 4.691 1.00 86.31 220 ALA A CA 1
ATOM 1743 C C . ALA A 1 220 ? 7.673 -6.936 4.621 1.00 86.31 220 ALA A C 1
ATOM 1745 O O . ALA A 1 220 ? 7.642 -8.169 4.671 1.00 86.31 220 ALA A O 1
ATOM 1746 N N . THR A 1 221 ? 8.813 -6.252 4.571 1.00 87.19 221 THR A N 1
ATOM 1747 C CA . THR A 1 221 ? 10.127 -6.898 4.538 1.00 87.19 221 THR A CA 1
ATOM 1748 C C . THR A 1 221 ? 10.416 -7.642 5.845 1.00 87.19 221 THR A C 1
ATOM 1750 O O . THR A 1 221 ? 10.849 -8.794 5.813 1.00 87.19 221 THR A O 1
ATOM 1753 N N . PHE A 1 222 ? 10.140 -7.022 6.998 1.00 85.31 222 PHE A N 1
ATOM 1754 C CA . PHE A 1 222 ? 10.334 -7.654 8.305 1.00 85.31 222 PHE A CA 1
ATOM 1755 C C . PHE A 1 222 ? 9.385 -8.832 8.536 1.00 85.31 222 PHE A C 1
ATOM 1757 O O . PHE A 1 222 ? 9.848 -9.878 8.983 1.00 85.31 222 PHE A O 1
ATOM 1764 N N . SER A 1 223 ? 8.099 -8.698 8.201 1.00 83.44 223 SER A N 1
ATOM 1765 C CA . SER A 1 223 ? 7.094 -9.758 8.375 1.00 83.44 223 SER A CA 1
ATOM 1766 C C . SER A 1 223 ? 7.458 -11.001 7.572 1.00 83.44 223 SER A C 1
ATOM 1768 O O . SER A 1 223 ? 7.587 -12.088 8.128 1.00 83.44 223 SER A O 1
ATOM 1770 N N . THR A 1 224 ? 7.789 -10.810 6.290 1.00 78.56 224 THR A N 1
ATOM 1771 C CA . THR A 1 224 ? 8.254 -11.898 5.415 1.00 78.56 224 THR A CA 1
ATOM 1772 C C . THR A 1 224 ? 9.528 -12.555 5.967 1.00 78.56 224 THR A C 1
ATOM 1774 O O . THR A 1 224 ? 9.712 -13.770 5.872 1.00 78.56 224 THR A O 1
ATOM 1777 N N . GLY A 1 225 ? 10.416 -11.765 6.582 1.00 77.25 225 GLY A N 1
ATOM 1778 C CA . GLY A 1 225 ? 11.604 -12.267 7.271 1.00 77.25 225 GLY A CA 1
ATOM 1779 C C . GLY A 1 225 ? 11.274 -13.126 8.496 1.00 77.25 225 GLY A C 1
ATOM 1780 O O . GLY A 1 225 ? 11.859 -14.198 8.658 1.00 77.25 225 GLY A O 1
ATOM 1781 N N . ILE A 1 226 ? 10.325 -12.700 9.331 1.00 74.12 226 ILE A N 1
ATOM 1782 C CA . ILE A 1 226 ? 9.886 -13.436 10.527 1.00 74.12 226 ILE A CA 1
ATOM 1783 C C . ILE A 1 226 ? 9.244 -14.774 10.132 1.00 74.12 226 ILE A C 1
ATOM 1785 O O . ILE A 1 226 ? 9.633 -15.813 10.671 1.00 74.12 226 ILE A O 1
ATOM 1789 N N . ASP A 1 227 ? 8.353 -14.776 9.139 1.00 63.91 227 ASP A N 1
ATOM 1790 C CA . ASP A 1 227 ? 7.729 -15.999 8.614 1.00 63.91 227 ASP A CA 1
ATOM 1791 C C . ASP A 1 227 ? 8.754 -16.978 8.042 1.00 63.91 227 ASP A C 1
ATOM 1793 O O . ASP A 1 227 ? 8.676 -18.190 8.269 1.00 63.91 227 ASP A O 1
ATOM 1797 N N . SER A 1 228 ? 9.771 -16.460 7.346 1.00 60.38 228 SER A N 1
ATOM 1798 C CA . SER A 1 228 ? 10.843 -17.300 6.815 1.00 60.38 228 SER A CA 1
ATOM 1799 C C . SER A 1 228 ? 11.631 -18.001 7.926 1.00 60.38 228 SER A C 1
ATOM 1801 O O . SER A 1 228 ? 11.988 -19.169 7.770 1.00 60.38 228 SER A O 1
ATOM 1803 N N . GLN A 1 229 ? 11.847 -17.344 9.073 1.00 57.66 229 GLN A N 1
ATOM 1804 C CA . GLN A 1 229 ? 12.467 -17.990 10.229 1.00 57.66 229 GLN A CA 1
ATOM 1805 C C . GLN A 1 229 ? 11.540 -19.041 10.837 1.00 57.66 229 GLN A C 1
ATOM 1807 O O . GLN A 1 229 ? 12.000 -20.147 11.115 1.00 57.66 229 GLN A O 1
ATOM 1812 N N . LEU A 1 230 ? 10.244 -18.752 10.981 1.00 52.50 230 LEU A N 1
ATOM 1813 C CA . LEU A 1 230 ? 9.269 -19.701 11.527 1.00 52.50 230 LEU A CA 1
ATOM 1814 C C . LEU A 1 230 ? 9.198 -20.996 10.698 1.00 52.50 230 LEU A C 1
ATOM 1816 O O . LEU A 1 230 ? 9.192 -22.088 11.272 1.00 52.50 230 LEU A O 1
ATOM 1820 N N . LEU A 1 231 ? 9.232 -20.878 9.364 1.00 48.09 231 LEU A N 1
ATOM 1821 C CA . LEU A 1 231 ? 9.310 -22.004 8.423 1.00 48.09 231 LEU A CA 1
ATOM 1822 C C . LEU A 1 231 ? 10.639 -22.770 8.512 1.00 48.09 231 LEU A C 1
ATOM 1824 O O . LEU A 1 231 ? 10.657 -23.993 8.383 1.00 48.09 231 LEU A O 1
ATOM 1828 N N . ILE A 1 232 ? 11.760 -22.081 8.752 1.00 48.34 232 ILE A N 1
ATOM 1829 C CA . ILE A 1 232 ? 13.067 -22.724 8.960 1.00 48.34 232 ILE A CA 1
ATOM 1830 C C . ILE A 1 232 ? 13.085 -23.504 10.285 1.00 48.34 232 ILE A C 1
ATOM 1832 O O . ILE A 1 232 ? 13.553 -24.641 10.304 1.00 48.34 232 ILE A O 1
ATOM 1836 N N . TYR A 1 233 ? 12.535 -22.951 11.371 1.00 42.59 233 TYR A N 1
ATOM 1837 C CA . TYR A 1 233 ? 12.470 -23.626 12.674 1.00 42.59 233 TYR A CA 1
ATOM 1838 C C . TYR A 1 233 ? 11.519 -24.836 12.676 1.00 42.59 233 TYR A C 1
ATOM 1840 O O . TYR A 1 233 ? 11.839 -25.863 13.281 1.00 42.59 233 TYR A O 1
ATOM 1848 N N . THR A 1 234 ? 10.388 -24.765 11.963 1.00 41.78 234 THR A N 1
ATOM 1849 C CA . THR A 1 234 ? 9.491 -25.927 11.783 1.00 41.78 234 THR A CA 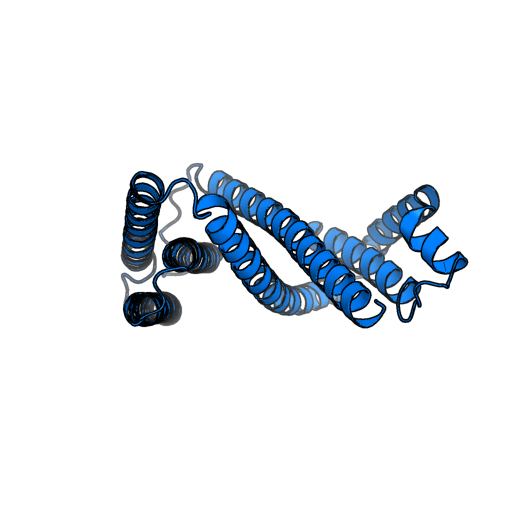1
ATOM 1850 C C . THR A 1 234 ? 10.109 -26.996 10.888 1.00 41.78 234 THR A C 1
ATOM 1852 O O . THR A 1 234 ? 10.012 -28.176 11.213 1.00 41.78 234 THR A O 1
ATOM 1855 N N . ALA A 1 235 ? 10.812 -26.617 9.816 1.00 37.66 235 ALA A N 1
ATOM 1856 C CA . ALA A 1 235 ? 11.545 -27.575 8.988 1.00 37.66 235 ALA A CA 1
ATOM 1857 C C . ALA A 1 235 ? 12.699 -28.255 9.751 1.00 37.66 235 ALA A C 1
ATOM 1859 O O . ALA A 1 235 ? 12.949 -29.437 9.536 1.00 37.66 235 ALA A O 1
ATOM 1860 N N . PHE A 1 236 ? 13.377 -27.549 10.664 1.00 37.44 236 PHE A N 1
ATOM 1861 C CA . PHE A 1 236 ? 14.451 -28.121 11.485 1.00 37.44 236 PHE A CA 1
ATOM 1862 C C . PHE A 1 236 ? 13.925 -29.077 12.573 1.00 37.44 236 PHE A C 1
ATOM 1864 O O . PHE A 1 236 ? 14.547 -30.103 12.819 1.00 37.44 236 PHE A O 1
ATOM 1871 N N . SER A 1 237 ? 12.748 -28.813 13.160 1.00 37.59 237 SER A N 1
ATOM 1872 C CA . SER A 1 237 ? 12.118 -29.715 14.152 1.00 37.59 237 SER A CA 1
ATOM 1873 C C . SER A 1 237 ? 11.513 -30.994 13.558 1.00 37.59 237 SER A C 1
ATOM 1875 O O . SER A 1 237 ? 11.125 -31.880 14.305 1.00 37.59 237 SER A O 1
ATOM 1877 N N . ILE A 1 238 ? 11.389 -31.095 12.232 1.00 40.53 238 ILE A N 1
ATOM 1878 C CA . ILE A 1 238 ? 10.934 -32.317 11.540 1.00 40.53 238 ILE A CA 1
ATOM 1879 C C . ILE A 1 238 ? 12.133 -33.206 11.146 1.00 40.53 238 ILE A C 1
ATOM 1881 O O . ILE A 1 238 ? 11.955 -34.366 10.780 1.00 40.53 238 ILE A O 1
ATOM 1885 N N . VAL A 1 239 ? 13.359 -32.675 11.218 1.00 36.72 239 VAL A N 1
ATOM 1886 C CA . VAL A 1 239 ? 14.598 -33.348 10.785 1.00 36.72 239 VAL A CA 1
ATOM 1887 C C . VAL A 1 239 ? 15.472 -33.799 11.974 1.00 36.72 239 VAL A C 1
ATOM 1889 O O . VAL A 1 239 ? 16.476 -34.477 11.764 1.00 36.72 239 VAL A O 1
ATOM 1892 N N . VAL A 1 240 ? 15.076 -33.490 13.214 1.00 35.06 240 VAL A N 1
ATOM 1893 C CA . VAL A 1 240 ? 15.683 -33.988 14.465 1.00 35.06 240 VAL A CA 1
ATOM 1894 C C . VAL A 1 240 ? 14.646 -34.792 15.233 1.00 35.06 240 VAL A C 1
ATOM 1896 O O . VAL A 1 240 ? 15.003 -35.891 15.709 1.00 35.06 240 VAL A O 1
#